Protein AF-A0A952SAT4-F1 (afdb_monomer_lite)

Structure (mmCIF, N/CA/C/O backbone):
data_AF-A0A952SAT4-F1
#
_entry.id   AF-A0A952SAT4-F1
#
loop_
_atom_site.group_PDB
_atom_site.id
_atom_site.type_symbol
_atom_site.label_atom_id
_atom_site.label_alt_id
_atom_site.label_comp_id
_atom_site.label_asym_id
_atom_site.label_entity_id
_atom_site.label_seq_id
_atom_site.pdbx_PDB_ins_code
_atom_site.Cartn_x
_atom_site.Cartn_y
_atom_site.Cartn_z
_atom_site.occupancy
_atom_site.B_iso_or_equiv
_atom_site.auth_seq_id
_atom_site.auth_comp_id
_atom_site.auth_asym_id
_atom_site.auth_atom_id
_atom_site.pdbx_PDB_model_num
ATOM 1 N N . MET A 1 1 ? 4.173 7.872 -13.794 1.00 94.94 1 MET A N 1
ATOM 2 C CA . MET A 1 1 ? 4.349 9.110 -12.978 1.00 94.94 1 MET A CA 1
ATOM 3 C C . MET A 1 1 ? 5.652 8.969 -12.229 1.00 94.94 1 MET A C 1
ATOM 5 O O . MET A 1 1 ? 5.933 7.866 -11.780 1.00 94.94 1 MET A O 1
ATOM 9 N N . ARG A 1 2 ? 6.442 10.039 -12.102 1.00 96.25 2 ARG A N 1
ATOM 10 C CA . ARG A 1 2 ? 7.728 9.968 -11.396 1.00 96.25 2 ARG A CA 1
ATOM 11 C C . ARG A 1 2 ? 7.524 9.762 -9.891 1.00 96.25 2 ARG A C 1
ATOM 13 O O . ARG A 1 2 ? 6.537 10.237 -9.332 1.00 96.25 2 ARG A O 1
ATOM 20 N N . GLN A 1 3 ? 8.424 9.030 -9.244 1.00 95.00 3 GLN A N 1
ATOM 21 C CA . GLN A 1 3 ? 8.319 8.645 -7.836 1.00 95.00 3 GLN A CA 1
ATOM 22 C C . GLN A 1 3 ? 8.169 9.867 -6.920 1.00 95.00 3 GLN A C 1
ATOM 24 O O . GLN A 1 3 ? 7.275 9.891 -6.072 1.00 95.00 3 GLN A O 1
ATOM 29 N N . GLY A 1 4 ? 8.967 10.915 -7.133 1.00 94.56 4 GLY A N 1
ATOM 30 C CA . GLY A 1 4 ? 8.848 12.164 -6.383 1.00 94.56 4 GLY A CA 1
ATOM 31 C C . GLY A 1 4 ? 7.493 12.853 -6.576 1.00 94.56 4 GLY A C 1
ATOM 32 O O . GLY A 1 4 ? 6.886 13.302 -5.606 1.00 94.56 4 GLY A O 1
ATOM 33 N N . GLU A 1 5 ? 6.968 12.878 -7.806 1.00 95.94 5 GLU A N 1
ATOM 34 C CA . GLU A 1 5 ? 5.637 13.437 -8.101 1.00 95.94 5 GLU A CA 1
ATOM 35 C C . GLU A 1 5 ? 4.527 12.651 -7.391 1.00 95.94 5 GLU A C 1
ATOM 37 O O . GLU A 1 5 ? 3.584 13.237 -6.858 1.00 95.94 5 GLU A O 1
ATOM 42 N N . PHE A 1 6 ? 4.654 11.323 -7.350 1.00 95.50 6 PHE A N 1
ATOM 43 C CA . PHE A 1 6 ? 3.706 10.457 -6.662 1.00 95.50 6 PHE A CA 1
ATOM 44 C C . PHE A 1 6 ? 3.677 10.715 -5.158 1.00 95.50 6 PHE A C 1
ATOM 46 O O . PHE A 1 6 ? 2.596 10.855 -4.585 1.00 95.50 6 PHE A O 1
ATOM 53 N N . TYR A 1 7 ? 4.840 10.794 -4.512 1.00 94.25 7 TYR A N 1
ATOM 54 C CA . TYR A 1 7 ? 4.893 11.022 -3.070 1.00 94.25 7 TYR A CA 1
ATOM 55 C C . TYR A 1 7 ? 4.413 12.421 -2.678 1.00 94.25 7 TYR A C 1
ATOM 57 O O . TYR A 1 7 ? 3.736 12.557 -1.657 1.00 94.25 7 TYR A O 1
ATOM 65 N N . GLU A 1 8 ? 4.658 13.440 -3.506 1.00 94.81 8 GLU A N 1
ATOM 66 C CA . GLU A 1 8 ? 4.051 14.761 -3.310 1.00 94.81 8 GLU A CA 1
ATOM 67 C C . GLU A 1 8 ? 2.522 14.710 -3.429 1.00 94.81 8 GLU A C 1
ATOM 69 O O . GLU A 1 8 ? 1.822 15.239 -2.563 1.00 94.81 8 GLU A O 1
ATOM 74 N N . LEU A 1 9 ? 1.984 14.002 -4.430 1.00 93.19 9 LEU A N 1
ATOM 75 C CA . LEU A 1 9 ? 0.541 13.785 -4.546 1.00 93.19 9 LEU A CA 1
ATOM 76 C C . LEU A 1 9 ? -0.023 13.085 -3.301 1.00 93.19 9 LEU A C 1
ATOM 78 O O . LEU A 1 9 ? -1.030 13.528 -2.752 1.00 93.19 9 LEU A O 1
ATOM 82 N N . VAL A 1 10 ? 0.612 12.007 -2.833 1.00 92.19 10 VAL A N 1
ATOM 83 C CA . VAL A 1 10 ? 0.174 11.284 -1.628 1.00 92.19 10 VAL A CA 1
ATOM 84 C C . VAL A 1 10 ? 0.183 12.202 -0.407 1.00 92.19 10 VAL A C 1
ATOM 86 O O . VAL A 1 10 ? -0.810 12.228 0.321 1.00 92.19 10 VAL A O 1
ATOM 89 N N . ARG A 1 11 ? 1.240 13.004 -0.220 1.00 91.25 11 ARG A N 1
ATOM 90 C CA . ARG A 1 11 ? 1.327 13.997 0.860 1.00 91.25 11 ARG A CA 1
ATOM 91 C C . ARG A 1 11 ? 0.156 14.977 0.808 1.00 91.25 11 ARG A C 1
ATOM 93 O O . ARG A 1 11 ? -0.497 15.200 1.825 1.00 91.25 11 ARG A O 1
ATOM 100 N N . GLU A 1 12 ? -0.161 15.521 -0.365 1.00 90.88 12 GLU A N 1
ATOM 101 C CA . GLU A 1 12 ? -1.304 16.425 -0.527 1.00 90.88 12 GLU A CA 1
ATOM 102 C C . GLU A 1 12 ? -2.652 15.749 -0.237 1.00 90.88 12 GLU A C 1
ATOM 104 O O . GLU A 1 12 ? -3.545 16.366 0.351 1.00 90.88 12 GLU A O 1
ATOM 109 N N . LEU A 1 13 ? -2.832 14.495 -0.665 1.00 89.50 13 LEU A N 1
ATOM 110 C CA . LEU A 1 13 ? -4.042 13.720 -0.381 1.00 89.50 13 LEU A CA 1
ATOM 111 C C . LEU A 1 13 ? -4.186 13.448 1.122 1.00 89.50 13 LEU A C 1
ATOM 113 O O . LEU A 1 13 ? -5.292 13.546 1.660 1.00 89.50 13 LEU A O 1
ATOM 117 N N . ASP A 1 14 ? -3.084 13.138 1.804 1.00 86.19 14 ASP A N 1
ATOM 118 C CA . ASP A 1 14 ? -3.061 12.925 3.248 1.00 86.19 14 ASP A CA 1
ATOM 119 C C . ASP A 1 14 ? -3.291 14.229 4.030 1.00 86.19 14 ASP A C 1
ATOM 121 O O . ASP A 1 14 ? -4.069 14.225 4.981 1.00 86.19 14 ASP A O 1
ATOM 125 N N . GLU A 1 15 ? -2.751 15.375 3.611 1.00 84.06 15 GLU A N 1
ATOM 126 C CA . GLU A 1 15 ? -3.019 16.678 4.252 1.00 84.06 15 GLU A CA 1
ATOM 127 C C . GLU A 1 15 ? -4.504 17.074 4.191 1.00 84.06 15 GLU A C 1
ATOM 129 O O . GLU A 1 15 ? -5.108 17.482 5.194 1.00 84.06 15 GLU A O 1
ATOM 134 N N . ARG A 1 16 ? -5.143 16.899 3.026 1.00 79.12 16 ARG A N 1
ATOM 135 C CA . ARG A 1 16 ? -6.591 17.144 2.861 1.00 79.12 16 ARG A CA 1
ATOM 136 C C . ARG A 1 16 ? -7.420 16.243 3.768 1.00 79.12 16 ARG A C 1
ATOM 138 O O . ARG A 1 16 ? -8.461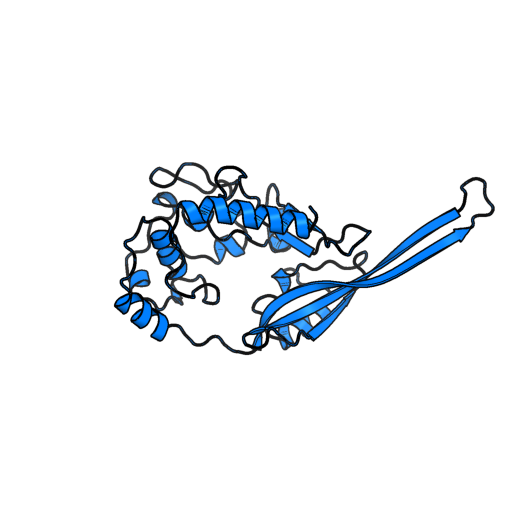 16.644 4.283 1.00 79.12 16 ARG A O 1
ATOM 145 N N . LYS A 1 17 ? -6.936 15.028 3.980 1.00 74.56 17 LYS A N 1
ATOM 146 C CA . LYS A 1 17 ? -7.578 14.000 4.778 1.00 74.56 17 LYS A CA 1
ATOM 147 C C . LYS A 1 17 ? -7.407 14.250 6.278 1.00 74.56 17 LYS A C 1
ATOM 149 O O . LYS A 1 17 ? -8.407 14.351 6.980 1.00 74.56 17 LYS A O 1
ATOM 154 N N . PHE A 1 18 ? -6.189 14.429 6.781 1.00 67.06 18 PHE A N 1
ATOM 155 C CA . PHE A 1 18 ? -5.932 14.630 8.214 1.00 67.06 18 PHE A CA 1
ATOM 156 C C . PHE A 1 18 ? -6.538 15.923 8.778 1.00 67.06 18 PHE A C 1
ATOM 158 O O . PHE A 1 18 ? -6.806 15.991 9.972 1.00 67.06 18 PHE A O 1
ATOM 165 N N . SER A 1 19 ? -6.866 16.915 7.944 1.00 66.00 19 SER A N 1
ATOM 166 C CA . SER A 1 19 ? -7.673 18.062 8.399 1.00 66.00 19 SER A CA 1
ATO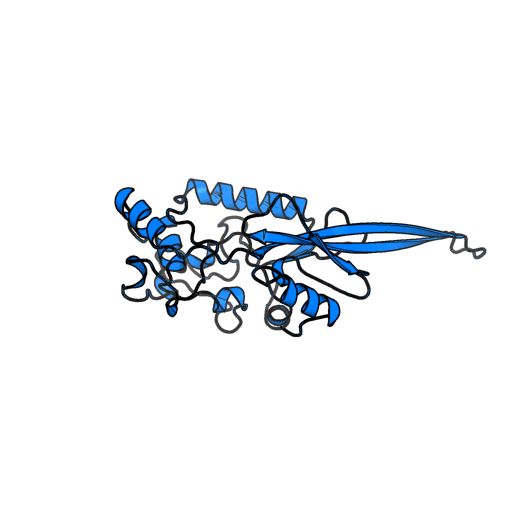M 167 C C . SER A 1 19 ? -9.121 17.702 8.786 1.00 66.00 19 SER A C 1
ATOM 169 O O . SER A 1 19 ? -9.766 18.472 9.496 1.00 66.00 19 SER A O 1
ATOM 171 N N . HIS A 1 20 ? -9.624 16.534 8.369 1.00 70.19 20 HIS A N 1
ATOM 172 C CA . HIS A 1 20 ? -11.001 16.077 8.591 1.00 70.19 20 HIS A CA 1
ATOM 173 C C . HIS A 1 20 ? -11.112 14.792 9.429 1.00 70.19 20 HIS A C 1
ATOM 175 O O . HIS A 1 20 ? -12.219 14.441 9.842 1.00 70.19 20 HIS A O 1
ATOM 181 N N . PHE A 1 21 ? -10.004 14.092 9.692 1.00 78.06 21 PHE A N 1
ATOM 182 C CA . PHE A 1 21 ? -10.000 12.791 10.371 1.00 78.06 21 PHE A CA 1
ATOM 183 C C . PHE A 1 21 ? -9.043 12.768 11.550 1.00 78.06 21 PHE A C 1
ATOM 185 O O . PHE A 1 21 ? -8.085 13.533 11.611 1.00 78.06 21 PHE A O 1
ATOM 192 N N . SER A 1 22 ? -9.294 11.863 12.494 1.00 82.81 22 SER A N 1
ATOM 193 C CA . SER A 1 22 ? -8.348 11.653 13.581 1.00 82.81 22 SER A CA 1
ATOM 194 C C . SER A 1 22 ? -7.201 10.743 13.178 1.00 82.81 22 SER A C 1
ATOM 196 O O . SER A 1 22 ? -7.366 9.850 12.348 1.00 82.81 22 SER A O 1
ATOM 198 N N . GLU A 1 23 ? -6.057 10.952 13.819 1.00 84.62 23 GLU A N 1
ATOM 199 C CA . GLU A 1 23 ? -4.915 10.047 13.743 1.00 84.62 23 GLU A CA 1
ATOM 200 C C . GLU A 1 23 ? -5.280 8.634 14.231 1.00 84.62 23 GLU A C 1
ATOM 202 O O . GLU A 1 23 ? -6.214 8.489 15.036 1.00 84.62 23 GLU A O 1
ATOM 207 N N . PRO A 1 24 ? -4.558 7.601 13.757 1.00 88.69 24 PRO A N 1
ATOM 208 C CA . PRO A 1 24 ? -4.709 6.251 14.274 1.00 88.69 24 PRO A CA 1
ATOM 209 C C . PRO A 1 24 ? -4.423 6.196 15.779 1.00 88.69 24 PRO A C 1
ATOM 211 O O . PRO A 1 24 ? -3.426 6.739 16.250 1.00 88.69 24 PRO A O 1
ATOM 214 N N . GLN A 1 25 ? -5.278 5.513 16.535 1.00 91.88 25 GLN A N 1
ATOM 215 C CA . GLN A 1 25 ? -5.136 5.324 17.980 1.00 91.88 25 GLN A CA 1
ATOM 216 C C . GLN A 1 25 ? -4.305 4.087 18.335 1.00 91.88 25 GLN A C 1
ATOM 218 O O . GLN A 1 25 ? -3.790 3.999 19.448 1.00 91.88 25 GLN A O 1
ATOM 223 N N . LEU A 1 26 ? -4.183 3.131 17.408 1.00 91.25 26 LEU A N 1
ATOM 224 C CA . LEU A 1 26 ? -3.446 1.882 17.590 1.00 91.25 26 LEU A CA 1
ATOM 225 C C . LEU A 1 26 ? -2.460 1.644 16.429 1.00 91.25 26 LEU A C 1
ATOM 227 O O . LEU A 1 26 ? -2.815 1.880 15.269 1.00 91.25 26 LEU A O 1
ATOM 231 N N . PRO A 1 27 ? -1.249 1.120 16.699 1.00 88.25 27 PRO A N 1
ATOM 232 C CA . PRO A 1 27 ? -0.250 0.804 15.674 1.00 88.25 27 PRO A CA 1
ATOM 233 C C . PRO A 1 27 ? -0.574 -0.532 14.982 1.00 88.25 27 PRO A C 1
ATOM 235 O O . PRO A 1 27 ? 0.035 -1.569 15.243 1.00 88.25 27 PRO A O 1
ATOM 238 N N . LEU A 1 28 ? -1.611 -0.528 14.139 1.00 87.19 28 LEU A N 1
ATOM 239 C CA . LEU A 1 28 ? -2.135 -1.728 13.467 1.00 87.19 28 LEU A CA 1
ATOM 240 C C . LEU A 1 28 ? -1.590 -1.926 12.045 1.00 87.19 28 LEU A C 1
ATOM 242 O O . LEU A 1 28 ? -1.921 -2.913 11.386 1.00 87.19 28 LEU A O 1
ATOM 246 N N . ASP A 1 29 ? 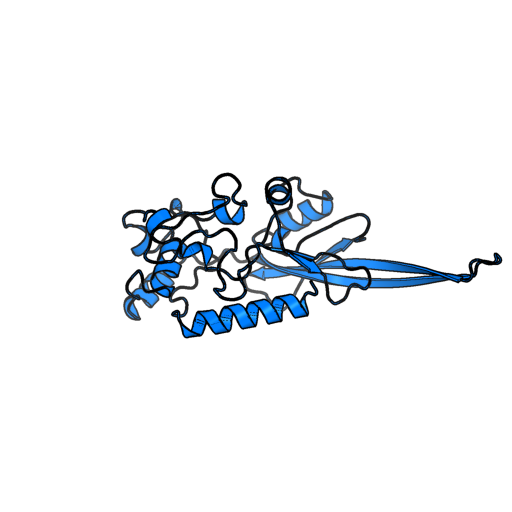-0.788 -0.988 11.547 1.00 78.56 29 ASP A N 1
ATOM 247 C CA . ASP A 1 29 ? -0.211 -0.939 10.197 1.00 78.56 29 ASP A CA 1
ATOM 248 C C . ASP A 1 29 ? 0.606 -2.183 9.831 1.00 78.56 29 ASP A C 1
ATOM 250 O O . ASP A 1 29 ? 0.693 -2.523 8.648 1.00 78.56 29 ASP A O 1
ATOM 254 N N . ARG A 1 30 ? 1.094 -2.914 10.836 1.00 73.75 30 ARG A N 1
ATOM 255 C CA . ARG A 1 30 ? 1.898 -4.137 10.683 1.00 73.75 30 ARG A CA 1
ATOM 256 C C . ARG A 1 30 ? 1.189 -5.410 11.154 1.00 73.75 30 ARG A C 1
ATOM 258 O O . ARG A 1 30 ? 1.745 -6.498 11.066 1.00 73.75 30 ARG A O 1
ATOM 265 N N . LEU A 1 31 ? -0.054 -5.294 11.624 1.00 80.25 31 LEU A N 1
ATOM 266 C CA . LEU A 1 31 ? -0.870 -6.448 12.004 1.00 80.25 31 LEU A CA 1
ATOM 267 C C . LEU A 1 31 ? -1.676 -6.980 10.821 1.00 80.25 31 LEU A C 1
ATOM 269 O O . LEU A 1 31 ? -2.027 -6.201 9.924 1.00 80.25 31 LEU A O 1
ATOM 273 N N . PRO A 1 32 ? -2.016 -8.280 10.814 1.00 82.31 32 PRO A N 1
ATOM 274 C CA . PRO A 1 32 ? -2.854 -8.837 9.769 1.00 82.31 32 PRO A CA 1
ATOM 275 C C . PRO A 1 32 ? -4.191 -8.104 9.643 1.00 82.31 32 PRO A C 1
ATOM 277 O O . PRO A 1 32 ? -4.762 -7.611 10.616 1.00 82.31 32 PRO A O 1
ATOM 280 N N . LYS A 1 33 ? -4.716 -8.053 8.420 1.00 89.31 33 LYS A N 1
ATOM 281 C CA . LYS A 1 33 ? -5.961 -7.343 8.088 1.00 89.31 33 LYS A CA 1
ATOM 282 C C . LYS A 1 33 ? -7.194 -8.247 8.207 1.00 89.31 33 LYS A C 1
ATOM 284 O O . LYS A 1 33 ? -8.257 -7.922 7.679 1.00 89.31 33 LYS A O 1
ATOM 289 N N . LYS A 1 34 ? -7.040 -9.386 8.889 1.00 91.88 34 LYS A N 1
ATOM 290 C CA . LYS A 1 34 ? -8.031 -10.457 8.996 1.00 91.88 34 LYS A CA 1
ATOM 291 C C . LYS A 1 34 ? -8.760 -10.433 10.324 1.00 91.88 34 LYS A C 1
ATOM 293 O O . LYS A 1 34 ? -8.156 -10.279 11.386 1.00 91.88 34 LYS A O 1
ATOM 298 N N . LEU A 1 35 ? -10.066 -10.674 10.263 1.00 91.94 35 LEU A N 1
ATOM 299 C CA . LEU A 1 35 ? -10.916 -10.717 11.450 1.00 91.94 35 LEU A CA 1
ATOM 300 C C . LEU A 1 35 ? -10.488 -11.852 12.388 1.00 91.94 35 LEU A C 1
ATOM 302 O O . LEU A 1 35 ? -10.372 -11.657 13.590 1.00 91.94 35 LEU A O 1
ATOM 306 N N . ALA A 1 36 ? -10.162 -13.022 11.834 1.00 91.44 36 ALA A N 1
ATOM 307 C CA . ALA A 1 36 ? -9.751 -14.191 12.615 1.00 91.44 36 ALA A CA 1
ATOM 308 C C . ALA A 1 36 ? -8.437 -14.002 13.403 1.00 91.44 36 ALA A C 1
ATOM 310 O O . ALA A 1 36 ? -8.146 -14.789 14.299 1.00 91.44 36 ALA A O 1
ATOM 311 N N . GLN A 1 37 ? -7.639 -12.991 13.051 1.00 89.94 37 GLN A N 1
ATOM 312 C CA . GLN A 1 37 ? -6.348 -12.669 13.672 1.00 89.94 37 GLN A CA 1
ATOM 313 C C . GLN A 1 37 ? -6.410 -11.376 14.493 1.00 89.94 37 GLN A C 1
ATOM 315 O O . GLN A 1 37 ? -5.392 -10.935 15.021 1.00 89.94 37 GLN A O 1
ATOM 320 N N . SER A 1 38 ? -7.591 -10.764 14.575 1.00 90.94 38 SER A N 1
ATOM 321 C CA . SER A 1 38 ? -7.811 -9.539 15.327 1.00 90.94 38 SER A CA 1
ATOM 322 C C . SER A 1 38 ? -7.771 -9.819 16.832 1.00 90.94 38 SER A C 1
ATOM 324 O O . SER A 1 38 ? -8.214 -10.871 17.299 1.00 90.94 38 SER A O 1
ATOM 326 N N . VAL A 1 39 ? -7.192 -8.891 17.588 1.00 88.19 39 VAL A N 1
ATOM 327 C CA . VAL A 1 39 ? -6.878 -9.057 19.014 1.00 88.19 39 VAL A CA 1
ATOM 328 C C . VAL A 1 39 ? -7.536 -8.010 19.907 1.00 88.19 39 VAL A C 1
ATOM 330 O O . VAL A 1 39 ? -7.553 -8.202 21.126 1.00 88.19 39 VAL A O 1
ATOM 333 N N . THR A 1 40 ? -8.082 -6.932 19.333 1.00 88.62 40 THR A N 1
ATOM 334 C CA . THR A 1 40 ? -8.719 -5.869 20.122 1.00 88.62 40 THR A CA 1
ATOM 335 C C . THR A 1 40 ? -10.109 -6.265 20.619 1.00 88.62 40 THR A C 1
ATOM 337 O O . THR A 1 40 ? -10.740 -7.181 20.091 1.00 88.62 40 THR A O 1
ATOM 340 N N . GLU A 1 41 ? -10.633 -5.589 21.643 1.00 85.31 41 GLU A N 1
ATOM 341 C CA . GLU A 1 41 ? -12.017 -5.811 22.081 1.00 85.31 41 GLU A CA 1
ATOM 342 C C . GLU A 1 41 ? -13.028 -5.362 21.014 1.00 85.31 41 GLU A C 1
ATOM 344 O O . GLU A 1 41 ? -14.069 -5.994 20.843 1.00 85.31 41 GLU A O 1
ATOM 349 N N . ALA A 1 42 ? -12.704 -4.313 20.251 1.00 81.62 42 ALA A N 1
ATOM 350 C CA . ALA A 1 42 ? -13.584 -3.765 19.220 1.00 81.62 42 ALA A CA 1
ATOM 351 C C . ALA A 1 42 ? -13.967 -4.808 18.154 1.00 81.62 42 ALA A C 1
ATOM 353 O O . ALA A 1 42 ? -15.130 -4.883 17.759 1.00 81.62 42 ALA A O 1
ATOM 354 N N . SER A 1 43 ? -13.024 -5.664 17.753 1.00 86.56 43 SER A N 1
ATOM 355 C CA . SER A 1 43 ? -13.246 -6.711 16.746 1.00 86.56 43 SER A CA 1
ATOM 356 C C . SER A 1 43 ? -14.026 -7.929 17.256 1.00 86.56 43 SER A C 1
ATOM 358 O O . SER A 1 43 ? -14.412 -8.788 16.464 1.00 86.56 43 SER A O 1
ATOM 360 N N . LYS A 1 44 ? -14.328 -8.007 18.561 1.00 86.25 44 LYS A N 1
ATOM 361 C CA . LYS A 1 44 ? -15.217 -9.041 19.131 1.00 86.25 44 LYS A CA 1
ATOM 362 C C . LYS A 1 44 ? -16.703 -8.723 18.945 1.00 86.25 44 LYS A C 1
ATOM 364 O O . LYS A 1 44 ? -17.551 -9.554 19.276 1.00 86.25 44 LYS A O 1
ATOM 369 N N . GLY A 1 45 ? -17.024 -7.521 18.465 1.00 83.75 45 GLY A N 1
ATOM 370 C CA . GLY A 1 45 ? -18.383 -7.096 18.151 1.00 83.75 45 GLY A CA 1
ATOM 371 C C . GLY A 1 45 ? -18.967 -7.771 16.905 1.00 83.75 45 GLY A C 1
ATOM 372 O O . GLY A 1 45 ? -18.402 -8.693 16.321 1.00 83.75 45 GLY A O 1
ATOM 373 N N . SER A 1 46 ? -20.141 -7.305 16.479 1.00 85.88 46 SER A N 1
ATOM 374 C CA . SER A 1 46 ? -20.729 -7.730 15.207 1.00 85.88 46 SER A CA 1
ATOM 375 C C . SER A 1 46 ? -19.957 -7.141 14.028 1.00 85.88 46 SER A C 1
ATOM 377 O O . SER A 1 46 ? -19.676 -5.941 14.015 1.00 85.88 46 SER A O 1
ATOM 379 N N . VAL A 1 47 ? -19.708 -7.959 13.006 1.00 89.25 47 VAL A N 1
ATOM 380 C CA . VAL A 1 47 ? -19.091 -7.512 11.752 1.00 89.25 47 VAL A CA 1
ATOM 381 C C . VAL A 1 47 ? -19.994 -6.470 11.075 1.00 89.25 47 VAL A C 1
ATOM 383 O O . VAL A 1 47 ? -21.166 -6.764 10.837 1.00 89.25 47 VAL A O 1
ATOM 386 N N . PRO A 1 48 ? -19.490 -5.259 10.774 1.00 84.56 48 PRO A N 1
ATOM 387 C CA . PRO A 1 48 ? -20.277 -4.227 10.114 1.00 84.56 48 PRO A CA 1
ATOM 388 C C . PRO A 1 48 ? -20.522 -4.564 8.641 1.00 84.56 48 PRO A C 1
ATOM 390 O O . PRO A 1 48 ? -19.651 -5.109 7.959 1.00 84.56 48 PRO A O 1
ATOM 393 N N . GLU A 1 49 ? -21.670 -4.139 8.118 1.00 84.38 49 GLU A N 1
ATOM 394 C CA . GLU A 1 49 ? -21.968 -4.231 6.691 1.00 84.38 49 GLU A CA 1
ATOM 395 C C . GLU A 1 49 ? -21.088 -3.245 5.910 1.00 84.38 49 GLU A C 1
ATOM 397 O O . GLU A 1 49 ? -21.197 -2.018 6.024 1.00 84.38 49 GLU A O 1
ATOM 402 N N . CYS A 1 50 ? -20.174 -3.768 5.090 1.00 76.81 50 CYS A N 1
ATOM 403 C CA . CYS A 1 50 ? -19.240 -2.927 4.339 1.00 76.81 50 CYS A CA 1
ATOM 404 C C . CYS A 1 50 ? -19.930 -1.952 3.383 1.00 76.81 50 CYS A C 1
ATOM 406 O O . CYS A 1 50 ? -19.352 -0.906 3.107 1.00 76.81 50 CYS A O 1
ATOM 408 N N . VAL A 1 51 ? -21.134 -2.282 2.903 1.00 78.19 51 VAL A N 1
ATOM 409 C CA . VAL A 1 51 ? -21.953 -1.452 1.999 1.00 78.19 51 VAL A CA 1
ATOM 410 C C . VAL A 1 51 ? -22.719 -0.329 2.714 1.00 78.19 51 VAL A C 1
ATOM 412 O O . VAL A 1 51 ? -23.440 0.430 2.070 1.00 78.19 51 VAL A O 1
ATOM 415 N N . GLU A 1 52 ? -22.548 -0.193 4.031 1.00 82.12 52 GLU A N 1
ATOM 416 C CA . GLU A 1 52 ? -23.118 0.909 4.816 1.00 82.12 52 GLU A CA 1
ATOM 417 C C . GLU A 1 52 ? -22.086 1.996 5.164 1.00 82.12 52 GLU A C 1
ATOM 419 O O . GLU A 1 52 ? -22.456 3.155 5.330 1.00 82.12 52 GLU A O 1
ATOM 424 N N . CYS A 1 53 ? -20.789 1.662 5.282 1.00 85.44 53 CYS A N 1
ATOM 425 C CA . CYS A 1 53 ? -19.755 2.625 5.708 1.00 85.44 53 CYS A CA 1
ATOM 426 C C . CYS A 1 53 ? -18.612 2.876 4.711 1.00 85.44 53 CYS A C 1
ATOM 428 O O . CYS A 1 53 ? -18.272 4.032 4.480 1.00 85.44 53 CYS A O 1
ATOM 430 N N . GLY A 1 54 ? -18.000 1.831 4.129 1.00 84.62 54 GLY A N 1
ATOM 431 C CA . GLY A 1 54 ? -17.024 1.917 3.019 1.00 84.62 54 GLY A CA 1
ATOM 432 C C . GLY A 1 54 ? -15.751 2.678 3.311 1.00 84.62 54 GLY A C 1
ATOM 433 O O . GLY A 1 54 ? -14.989 2.970 2.395 1.00 84.62 54 GLY A O 1
ATOM 434 N N . VAL A 1 55 ? -15.504 2.985 4.577 1.00 87.44 55 VAL A N 1
ATOM 435 C CA . VAL A 1 55 ? -14.362 3.778 5.027 1.00 87.44 55 VAL A CA 1
ATOM 436 C C . VAL A 1 55 ? -13.013 3.186 4.630 1.00 87.44 55 VAL A C 1
ATOM 438 O O . VAL A 1 55 ? -12.049 3.925 4.450 1.00 87.44 55 VAL A O 1
ATOM 441 N N . CYS A 1 56 ? -12.940 1.870 4.412 1.00 85.81 56 CYS A N 1
ATOM 442 C CA . CYS A 1 56 ? -11.745 1.216 3.883 1.00 85.81 56 CYS A CA 1
ATOM 443 C C . CYS A 1 56 ? -11.377 1.695 2.468 1.00 85.81 56 CYS A C 1
ATOM 445 O O . CYS A 1 56 ? -10.214 1.658 2.102 1.00 85.81 56 CYS A O 1
ATOM 447 N N . CYS A 1 57 ? -12.312 2.228 1.677 1.00 88.81 57 CYS A N 1
ATOM 448 C CA . CYS A 1 57 ? -11.988 2.841 0.387 1.00 88.81 57 CYS A CA 1
ATOM 449 C C . CYS A 1 57 ? -11.349 4.235 0.517 1.00 88.81 57 CYS A C 1
ATOM 451 O O . CYS A 1 57 ? -10.936 4.802 -0.492 1.00 88.81 57 CYS A O 1
ATOM 453 N N . GLY A 1 58 ? -11.262 4.802 1.723 1.00 86.94 58 GLY A N 1
ATOM 454 C CA . GLY A 1 58 ? -10.518 6.033 1.996 1.00 86.94 58 GLY A CA 1
ATOM 455 C C . GLY A 1 58 ? -9.106 5.815 2.561 1.00 86.94 58 GLY A C 1
ATOM 456 O O . GLY A 1 58 ? -8.362 6.783 2.733 1.00 86.94 58 GLY A O 1
ATOM 457 N N . PHE A 1 59 ? -8.711 4.574 2.876 1.00 82.62 59 PHE A N 1
ATOM 458 C CA . PHE A 1 59 ? -7.447 4.261 3.559 1.00 82.62 59 PHE A CA 1
ATOM 459 C C . PHE A 1 59 ? -6.854 2.912 3.129 1.00 82.62 59 PHE A C 1
ATOM 461 O O . PHE A 1 59 ? -7.604 1.955 2.965 1.00 82.62 59 PHE A O 1
ATOM 468 N N . PRO A 1 60 ? -5.516 2.775 3.068 1.00 83.62 60 PRO A N 1
ATOM 469 C CA . PRO A 1 60 ? -4.470 3.818 3.064 1.00 83.62 60 PRO A CA 1
ATOM 470 C C . PRO A 1 60 ? -4.300 4.483 1.681 1.00 83.62 60 PRO A C 1
ATOM 472 O O . PRO A 1 60 ? -4.635 3.837 0.696 1.00 83.62 60 PRO A O 1
ATOM 475 N N . GLN A 1 61 ? -3.771 5.723 1.614 1.00 88.06 61 GLN A N 1
ATOM 476 C CA . GLN A 1 61 ? -2.986 6.298 0.484 1.00 88.06 61 GLN A CA 1
ATOM 477 C C . GLN A 1 61 ? -2.669 5.354 -0.669 1.00 88.06 61 GLN A C 1
ATOM 479 O O . GLN A 1 61 ? -3.241 5.365 -1.762 1.00 88.06 61 GLN A O 1
ATOM 484 N N . ILE A 1 62 ? -1.711 4.514 -0.333 1.00 91.31 62 ILE A N 1
ATOM 485 C CA . ILE A 1 62 ? -0.975 3.665 -1.233 1.00 91.31 62 ILE A CA 1
ATOM 486 C C . ILE A 1 62 ? -1.565 2.271 -1.066 1.00 91.31 62 ILE A C 1
ATOM 488 O O . ILE A 1 62 ? -1.406 1.633 -0.026 1.00 91.31 62 ILE A O 1
ATOM 492 N N . VAL A 1 63 ? -2.326 1.831 -2.064 1.00 92.44 63 VAL A N 1
ATOM 493 C CA . VAL A 1 63 ? -2.828 0.456 -2.147 1.00 92.44 63 VAL A CA 1
ATOM 494 C C . VAL A 1 63 ? -2.084 -0.191 -3.309 1.00 92.44 63 VAL A C 1
ATOM 496 O O . VAL A 1 63 ? -2.467 0.071 -4.452 1.00 92.44 63 VAL A O 1
ATOM 499 N N . PRO A 1 64 ? -1.007 -0.947 -3.032 1.00 92.62 64 PRO A N 1
ATOM 500 C CA . PRO A 1 64 ? -0.210 -1.569 -4.076 1.00 92.62 64 PRO A CA 1
ATOM 501 C C . PRO A 1 64 ? -0.986 -2.691 -4.762 1.00 92.62 64 PRO A C 1
ATOM 503 O O . PRO A 1 64 ? -1.925 -3.263 -4.195 1.00 92.62 64 PRO A O 1
ATOM 506 N N . LEU A 1 65 ? -0.600 -2.976 -5.998 1.00 92.38 65 LEU A N 1
ATOM 507 C CA . LEU A 1 65 ? -1.226 -3.955 -6.870 1.00 92.38 65 LEU A CA 1
ATOM 508 C C . LEU A 1 65 ? -0.215 -5.014 -7.268 1.00 92.38 65 LEU A C 1
ATOM 510 O O . LEU A 1 65 ? 0.831 -4.706 -7.832 1.00 92.38 65 LEU A O 1
ATOM 514 N N . MET A 1 66 ? -0.579 -6.268 -7.026 1.00 86.94 66 MET A N 1
ATOM 515 C CA . MET A 1 66 ? 0.215 -7.406 -7.468 1.00 86.94 66 MET A CA 1
ATOM 516 C C . MET A 1 66 ? 0.051 -7.598 -8.976 1.00 86.94 66 MET A C 1
ATOM 518 O O . MET A 1 66 ? -0.996 -7.273 -9.548 1.00 86.94 66 MET A O 1
ATOM 522 N N . ASN A 1 67 ? 1.058 -8.179 -9.629 1.00 84.31 67 ASN A N 1
ATOM 523 C CA . ASN A 1 67 ? 1.001 -8.441 -11.069 1.00 84.31 67 ASN A CA 1
ATOM 524 C C . ASN A 1 67 ? -0.193 -9.336 -11.450 1.00 84.31 67 ASN A C 1
ATOM 526 O O . ASN A 1 67 ? -0.815 -9.098 -12.487 1.00 84.31 67 ASN A O 1
ATOM 530 N N . ALA A 1 68 ? -0.575 -10.297 -10.601 1.00 85.31 68 ALA A N 1
ATOM 531 C CA . ALA A 1 68 ? -1.759 -11.128 -10.825 1.00 85.31 68 ALA A CA 1
ATOM 532 C C . ALA A 1 68 ? -3.096 -10.369 -10.771 1.00 85.31 68 ALA A C 1
ATOM 534 O O . ALA A 1 68 ? -4.092 -10.856 -11.310 1.00 85.31 68 ALA A O 1
ATOM 535 N N . ASP A 1 69 ? -3.146 -9.182 -10.159 1.00 90.00 69 ASP A N 1
ATOM 536 C CA . ASP A 1 69 ? -4.363 -8.368 -10.125 1.00 90.00 69 ASP A CA 1
ATOM 537 C C . ASP A 1 69 ? -4.544 -7.541 -11.413 1.00 90.00 69 ASP A C 1
ATOM 539 O O . ASP A 1 69 ? -5.672 -7.206 -11.775 1.00 90.00 69 ASP A O 1
ATOM 543 N N . LEU A 1 70 ? -3.468 -7.233 -12.147 1.00 89.81 70 LEU A N 1
ATOM 544 C CA . LEU A 1 70 ? -3.516 -6.322 -13.301 1.00 89.81 70 LEU A CA 1
ATOM 545 C C . LEU A 1 70 ? -4.451 -6.779 -14.436 1.00 89.81 70 LEU A C 1
ATOM 547 O O . LEU A 1 70 ? -5.185 -5.935 -14.950 1.00 89.81 70 LEU A O 1
ATOM 551 N N . PRO A 1 71 ? -4.507 -8.071 -14.832 1.00 90.94 71 PRO A N 1
ATOM 552 C CA . PRO A 1 71 ? -5.355 -8.504 -15.945 1.00 90.94 71 PRO A CA 1
ATOM 553 C C . PRO A 1 71 ? -6.861 -8.311 -15.720 1.00 90.94 71 PRO A C 1
ATOM 555 O O . PRO A 1 71 ? -7.629 -8.377 -16.680 1.00 90.94 71 PRO A O 1
ATOM 558 N N . VAL A 1 72 ? -7.299 -8.121 -14.469 1.00 86.50 72 VAL A N 1
ATOM 559 C CA . VAL A 1 72 ? -8.720 -7.990 -14.099 1.00 86.50 72 VAL A CA 1
ATOM 560 C C . VAL A 1 72 ? -9.114 -6.571 -13.676 1.00 86.50 72 VAL A C 1
ATOM 562 O O . VAL A 1 72 ? -10.280 -6.335 -13.340 1.00 86.50 72 VAL A O 1
ATOM 565 N N . LEU A 1 73 ? -8.171 -5.626 -13.695 1.00 88.81 73 LEU A N 1
ATOM 566 C CA . LEU A 1 73 ? -8.390 -4.231 -13.319 1.00 88.81 73 LEU A CA 1
ATOM 567 C C . LEU A 1 73 ? -8.488 -3.329 -14.551 1.00 88.81 73 LEU A C 1
ATOM 569 O O . LEU A 1 73 ? -7.707 -3.434 -15.488 1.00 88.81 73 LEU A O 1
ATOM 573 N N . ASP A 1 74 ? -9.426 -2.383 -14.510 1.00 83.62 74 ASP A N 1
ATOM 574 C CA . ASP A 1 74 ? -9.679 -1.412 -15.587 1.00 83.62 74 ASP A CA 1
ATOM 575 C C . ASP A 1 74 ? -8.876 -0.105 -15.398 1.00 83.62 74 ASP A C 1
ATOM 577 O O . ASP A 1 74 ? -9.350 0.994 -15.680 1.00 83.62 74 ASP A O 1
ATOM 581 N N . GLY A 1 75 ? -7.662 -0.214 -14.846 1.00 87.81 75 GLY A N 1
ATOM 582 C CA . GLY A 1 75 ? -6.740 0.909 -14.663 1.00 87.81 75 GLY A CA 1
ATOM 583 C C . GLY A 1 75 ? -5.995 0.919 -13.328 1.00 87.81 75 GLY A C 1
ATOM 584 O O . GLY A 1 75 ? -6.499 0.481 -12.295 1.00 87.81 75 GLY A O 1
ATOM 585 N N . TYR A 1 76 ? -4.779 1.459 -13.365 1.00 94.19 76 TYR A N 1
ATOM 586 C CA . TYR A 1 76 ? -3.890 1.653 -12.222 1.00 94.19 76 TYR A CA 1
ATOM 587 C C . TYR A 1 76 ? -2.887 2.774 -12.509 1.00 94.19 76 TYR A C 1
ATOM 589 O O . TYR A 1 76 ? -2.748 3.215 -13.652 1.00 94.19 76 TYR A O 1
ATOM 597 N N . TRP A 1 77 ? -2.205 3.265 -11.476 1.00 95.38 77 TRP A N 1
ATOM 598 C CA . TRP A 1 77 ? -1.075 4.177 -11.646 1.00 95.38 77 TRP A CA 1
ATOM 599 C C . TRP A 1 77 ? 0.232 3.399 -11.625 1.00 95.38 77 TRP A C 1
ATOM 601 O O . TRP A 1 77 ? 0.450 2.599 -10.721 1.00 95.38 77 TRP A O 1
ATOM 611 N N . GLU A 1 78 ? 1.098 3.666 -12.600 1.00 95.94 78 GLU A N 1
ATOM 612 C CA . GLU A 1 78 ? 2.484 3.201 -12.596 1.00 95.94 78 GLU A CA 1
ATOM 613 C C . GLU A 1 78 ? 3.395 4.298 -12.047 1.00 95.94 78 GLU A C 1
ATOM 615 O O . GLU A 1 78 ? 3.339 5.462 -12.479 1.00 95.94 78 GLU A O 1
ATOM 620 N N . ILE A 1 79 ? 4.212 3.912 -11.072 1.00 96.62 79 ILE A N 1
ATOM 621 C CA . ILE A 1 79 ? 5.201 4.770 -10.435 1.00 96.62 79 ILE A CA 1
ATOM 622 C C . ILE A 1 79 ? 6.560 4.396 -11.006 1.00 96.62 79 ILE A C 1
ATOM 624 O O . ILE A 1 79 ? 6.983 3.245 -10.919 1.00 96.62 79 ILE A O 1
ATOM 628 N N . GLU A 1 80 ? 7.224 5.364 -11.618 1.00 96.69 80 GLU A N 1
ATOM 629 C CA . GLU A 1 80 ? 8.524 5.203 -12.258 1.00 96.69 80 GLU A CA 1
ATOM 630 C C . GLU A 1 80 ? 9.622 5.736 -11.344 1.00 96.69 80 GLU A C 1
ATOM 632 O O . GLU A 1 80 ? 9.463 6.801 -10.744 1.00 96.69 80 GLU A O 1
ATOM 637 N N . SER A 1 81 ? 10.754 5.036 -11.287 1.00 95.31 81 SER A N 1
ATOM 638 C CA . SER A 1 81 ? 11.931 5.494 -10.547 1.00 95.31 81 SER A CA 1
ATOM 639 C C . SER A 1 81 ? 12.395 6.864 -11.047 1.00 95.31 81 SER A C 1
ATOM 641 O O . SER A 1 81 ? 12.528 7.089 -12.254 1.00 95.31 81 SER A O 1
ATOM 643 N N . ASP A 1 82 ? 12.704 7.773 -10.123 1.00 94.25 82 ASP A N 1
ATOM 644 C CA . ASP A 1 82 ? 13.303 9.074 -10.455 1.00 94.25 82 ASP A CA 1
ATOM 645 C C . ASP A 1 82 ? 14.734 8.931 -10.993 1.00 94.25 82 ASP A C 1
ATOM 647 O O . ASP A 1 82 ? 15.205 9.768 -11.763 1.00 94.25 82 ASP A O 1
ATOM 651 N N . GLU A 1 83 ? 15.422 7.854 -10.610 1.00 92.94 83 GLU A N 1
ATOM 652 C CA . GLU A 1 83 ? 16.816 7.599 -10.976 1.00 92.94 83 GLU A CA 1
ATOM 653 C C . GLU A 1 83 ? 16.960 6.970 -12.368 1.00 92.94 83 GLU A C 1
ATOM 655 O O . GLU A 1 83 ? 18.032 7.053 -12.972 1.00 92.94 83 GLU A O 1
ATOM 660 N N . SER A 1 84 ? 15.884 6.374 -12.892 1.00 91.50 84 SER A N 1
ATOM 661 C CA . SER A 1 84 ? 15.874 5.744 -14.210 1.00 91.50 84 SER A CA 1
ATOM 662 C C . SER A 1 84 ? 15.668 6.763 -15.334 1.00 91.50 84 SER A C 1
ATOM 664 O O . SER A 1 84 ? 14.687 7.514 -15.372 1.00 91.50 84 SER A O 1
ATOM 666 N N . ALA A 1 85 ? 16.557 6.737 -16.322 1.00 86.94 85 ALA A N 1
ATOM 667 C CA . ALA A 1 85 ? 16.393 7.462 -17.576 1.00 86.94 85 ALA A CA 1
ATOM 668 C C . ALA A 1 85 ? 15.382 6.781 -18.515 1.00 86.94 85 ALA A C 1
ATOM 670 O O . ALA A 1 85 ? 14.741 7.465 -19.314 1.00 86.94 85 ALA A O 1
ATOM 671 N N . THR A 1 86 ? 15.210 5.461 -18.399 1.00 87.69 86 THR A N 1
ATOM 672 C CA . THR A 1 86 ? 14.342 4.658 -19.278 1.00 87.69 86 THR A CA 1
ATOM 673 C C . THR A 1 86 ? 12.898 4.506 -18.788 1.00 87.69 86 THR A C 1
ATOM 675 O O . THR A 1 86 ? 12.070 3.976 -19.525 1.00 87.69 86 THR A O 1
ATOM 678 N N . GLY A 1 87 ? 12.568 5.020 -17.598 1.00 91.88 87 GLY A N 1
ATOM 679 C CA . GLY A 1 87 ? 11.207 4.981 -17.050 1.00 91.88 87 GLY A CA 1
ATOM 680 C C . GLY A 1 87 ? 10.860 3.638 -16.406 1.00 91.88 87 GLY A C 1
ATOM 681 O O . GLY A 1 87 ? 9.764 3.120 -16.602 1.00 91.88 87 GLY A O 1
ATOM 682 N N . VAL A 1 88 ? 11.798 3.044 -15.660 1.00 94.06 88 VAL A N 1
ATOM 683 C CA . VAL A 1 88 ? 11.558 1.783 -14.942 1.00 94.06 88 VAL A CA 1
ATOM 684 C C . VAL A 1 88 ? 10.422 1.944 -13.933 1.00 94.06 88 VAL A C 1
ATOM 686 O O . VAL A 1 88 ? 10.529 2.740 -13.000 1.00 94.06 88 VAL A O 1
ATOM 689 N N . VAL A 1 89 ? 9.364 1.146 -14.097 1.00 95.25 89 VAL A N 1
ATOM 690 C CA . VAL A 1 89 ? 8.240 1.055 -13.155 1.00 95.25 89 VAL A CA 1
ATOM 691 C C . VAL A 1 89 ? 8.674 0.279 -11.914 1.00 95.25 89 VAL A C 1
ATOM 693 O O . VAL A 1 89 ? 9.112 -0.863 -12.028 1.00 95.25 89 VAL A O 1
ATOM 696 N N . ILE A 1 90 ? 8.527 0.902 -10.746 1.00 95.12 90 ILE A N 1
ATOM 697 C CA . ILE A 1 90 ? 8.913 0.363 -9.432 1.00 95.12 90 ILE A CA 1
ATOM 698 C C . ILE A 1 90 ? 7.713 0.051 -8.536 1.00 95.12 90 ILE A C 1
ATOM 700 O O . ILE A 1 90 ? 7.862 -0.627 -7.527 1.00 95.12 90 ILE A O 1
ATOM 704 N N . GLU A 1 91 ? 6.522 0.542 -8.880 1.00 95.31 91 GLU A N 1
ATOM 705 C CA . GLU A 1 91 ? 5.303 0.249 -8.131 1.00 95.31 91 GLU A CA 1
ATOM 706 C C . GLU A 1 91 ? 4.059 0.459 -9.000 1.00 95.31 91 GLU A C 1
ATOM 708 O O . GLU A 1 91 ? 4.043 1.294 -9.914 1.00 95.31 91 GLU A O 1
ATOM 713 N N . ARG A 1 92 ? 2.994 -0.289 -8.697 1.00 95.38 92 ARG A N 1
ATOM 714 C CA . ARG A 1 92 ? 1.663 -0.109 -9.277 1.00 95.38 92 ARG A CA 1
ATOM 715 C C . ARG A 1 92 ? 0.646 0.058 -8.169 1.00 95.38 92 ARG A C 1
ATOM 717 O O . ARG A 1 92 ? 0.538 -0.781 -7.286 1.00 95.38 92 ARG A O 1
ATOM 724 N N . VAL A 1 93 ? -0.142 1.125 -8.227 1.00 95.56 93 VAL A N 1
ATOM 725 C CA . VAL A 1 93 ? -1.079 1.453 -7.144 1.00 95.56 93 VAL A CA 1
ATOM 726 C C . VAL A 1 93 ? -2.487 1.715 -7.650 1.00 95.56 93 VAL A C 1
ATOM 728 O O . VAL A 1 93 ? -2.699 2.192 -8.770 1.00 95.56 93 VAL A O 1
ATOM 731 N N . MET A 1 94 ? -3.467 1.447 -6.788 1.00 94.81 94 MET A N 1
ATOM 732 C CA . MET A 1 94 ? -4.851 1.829 -7.046 1.00 94.81 94 MET A CA 1
ATOM 733 C C . MET A 1 94 ? -5.001 3.357 -7.095 1.00 94.81 94 MET A C 1
ATOM 735 O O . MET A 1 94 ? -4.633 4.027 -6.123 1.00 94.81 94 MET A O 1
ATOM 739 N N . PRO A 1 95 ? -5.620 3.911 -8.156 1.00 93.62 95 PRO A N 1
ATOM 740 C CA . PRO A 1 95 ? -5.827 5.343 -8.287 1.00 93.62 95 PRO A CA 1
ATOM 741 C C . PRO A 1 95 ? -6.702 5.924 -7.177 1.00 93.62 95 PRO A C 1
ATOM 743 O O . PRO A 1 95 ? -7.630 5.277 -6.664 1.00 93.62 95 PRO A O 1
ATOM 746 N N . ARG A 1 96 ? -6.435 7.190 -6.853 1.00 93.56 96 ARG A N 1
ATOM 747 C CA . ARG A 1 96 ? -7.222 7.981 -5.905 1.00 93.56 96 ARG A CA 1
ATOM 748 C C . ARG A 1 96 ? -7.831 9.193 -6.573 1.00 93.56 96 ARG A C 1
ATOM 750 O O . ARG A 1 96 ? -7.216 9.833 -7.418 1.00 93.56 96 ARG A O 1
ATOM 757 N N . ASP A 1 97 ? -9.060 9.483 -6.182 1.00 91.75 97 ASP A N 1
ATOM 758 C CA . ASP A 1 97 ? -9.755 10.690 -6.581 1.00 91.75 97 ASP A CA 1
ATOM 759 C C . ASP A 1 97 ? -9.048 11.906 -5.969 1.00 91.75 97 ASP A C 1
ATOM 761 O O . ASP A 1 97 ? -8.822 11.959 -4.759 1.00 91.75 97 ASP A O 1
ATOM 765 N N . ALA A 1 98 ? -8.664 12.862 -6.815 1.00 87.38 98 ALA A N 1
ATOM 766 C CA . ALA A 1 98 ? -7.818 13.986 -6.419 1.00 87.38 98 ALA A CA 1
ATOM 767 C C . ALA A 1 98 ? -8.520 14.969 -5.465 1.00 87.38 98 ALA A C 1
ATOM 769 O O . ALA A 1 98 ? -7.856 15.682 -4.713 1.00 87.38 98 ALA A O 1
ATOM 770 N N . GLU A 1 99 ? -9.855 15.018 -5.485 1.00 86.00 99 GLU A N 1
ATOM 771 C CA . GLU A 1 99 ? -10.635 15.927 -4.642 1.00 86.00 99 GLU A CA 1
ATOM 772 C C . GLU A 1 99 ? -10.960 15.292 -3.289 1.00 86.00 99 GLU A C 1
ATOM 774 O O . GLU A 1 99 ? -10.777 15.907 -2.238 1.00 86.00 99 GLU A O 1
ATOM 779 N N . THR A 1 100 ? -11.429 14.046 -3.308 1.00 87.06 100 THR A N 1
ATOM 780 C CA . THR A 1 100 ? -11.932 13.346 -2.121 1.00 87.06 100 THR A CA 1
ATOM 781 C C . THR A 1 100 ? -10.881 12.485 -1.427 1.00 87.06 100 THR A C 1
ATOM 783 O O . THR A 1 100 ? -11.117 12.046 -0.298 1.00 87.06 100 THR A O 1
ATOM 786 N N . ALA A 1 101 ? -9.745 12.220 -2.083 1.00 90.06 101 ALA A N 1
ATOM 787 C CA . ALA A 1 101 ? -8.702 11.298 -1.633 1.00 90.06 101 ALA A CA 1
ATOM 788 C C . ALA A 1 101 ? -9.214 9.866 -1.367 1.00 90.06 101 ALA A C 1
ATOM 790 O O . ALA A 1 101 ? -8.694 9.151 -0.507 1.00 90.06 101 ALA A O 1
ATOM 791 N N . ARG A 1 102 ? -10.266 9.441 -2.078 1.00 91.06 102 ARG A N 1
ATOM 792 C CA . ARG A 1 102 ? -10.873 8.101 -1.976 1.00 91.06 102 ARG A CA 1
ATOM 793 C C . ARG A 1 102 ? -10.472 7.238 -3.168 1.00 91.06 102 ARG A C 1
ATOM 795 O O . ARG A 1 102 ? -10.038 7.747 -4.194 1.00 91.06 102 ARG A O 1
ATOM 802 N N . CYS A 1 103 ? -10.646 5.925 -3.056 1.00 92.38 103 CYS A N 1
ATOM 803 C CA . CYS A 1 103 ? -10.534 5.014 -4.192 1.00 92.38 103 CYS A CA 1
ATOM 804 C C . CYS A 1 103 ? -11.482 5.451 -5.319 1.00 92.38 103 CYS A C 1
ATOM 806 O O . CYS A 1 103 ? -12.676 5.640 -5.082 1.00 92.38 103 CYS A O 1
ATOM 808 N N . THR A 1 104 ? -10.972 5.546 -6.547 1.00 93.50 104 THR A N 1
ATOM 809 C CA . THR A 1 104 ? -11.745 5.962 -7.734 1.00 93.50 104 THR A CA 1
ATOM 810 C C . THR A 1 104 ? -12.893 5.014 -8.091 1.00 93.50 104 THR A C 1
ATOM 812 O O . THR A 1 104 ? -13.819 5.404 -8.797 1.00 93.50 104 THR A O 1
ATOM 815 N N . HIS A 1 105 ? -12.875 3.775 -7.591 1.00 92.50 105 HIS A N 1
ATOM 816 C CA . HIS A 1 105 ? -13.966 2.815 -7.783 1.00 92.50 105 HIS A CA 1
ATOM 817 C C . HIS A 1 105 ? -15.025 2.854 -6.678 1.00 92.50 105 HIS A C 1
ATOM 819 O O . HIS A 1 105 ? -16.002 2.103 -6.757 1.00 92.50 105 HIS A O 1
ATOM 825 N N . LEU A 1 106 ? -14.858 3.678 -5.640 1.00 92.00 106 LEU A N 1
ATOM 826 C CA . LEU A 1 106 ? -15.902 3.869 -4.642 1.00 92.00 106 LEU A CA 1
ATOM 827 C C . LEU A 1 106 ? -17.092 4.586 -5.287 1.00 92.00 106 LEU A C 1
ATOM 829 O O . LEU A 1 106 ? -16.957 5.655 -5.874 1.00 92.00 106 LEU A O 1
ATOM 833 N N . ARG A 1 107 ? -18.277 3.996 -5.153 1.00 91.44 107 ARG A N 1
ATOM 834 C CA . ARG A 1 107 ? -19.553 4.593 -5.548 1.00 91.44 107 ARG A CA 1
ATOM 835 C C . ARG A 1 107 ? -20.301 5.025 -4.294 1.00 91.44 107 ARG A C 1
ATOM 837 O O . ARG A 1 107 ? -20.340 4.266 -3.328 1.00 91.44 107 ARG A O 1
ATOM 844 N N . GLY A 1 108 ? -20.935 6.193 -4.345 1.00 88.75 108 GLY A N 1
ATOM 845 C CA . GLY A 1 108 ? -21.704 6.753 -3.231 1.00 88.75 108 GLY A CA 1
ATOM 846 C C . GLY A 1 108 ? -20.871 7.597 -2.264 1.00 88.75 108 GLY A C 1
ATOM 847 O O . GLY A 1 108 ? -19.715 7.926 -2.529 1.00 88.75 108 GLY A O 1
ATOM 848 N N . GLU A 1 109 ? -21.479 7.957 -1.135 1.00 82.69 109 GLU A N 1
ATOM 849 C CA . GLU A 1 109 ? -20.895 8.841 -0.122 1.00 82.69 109 GLU A CA 1
ATOM 850 C C . GLU A 1 109 ? -20.910 8.191 1.263 1.00 82.69 109 GLU A C 1
ATOM 852 O O . GLU A 1 109 ? -21.842 7.470 1.616 1.00 82.69 109 GLU A O 1
ATOM 857 N N . PHE A 1 110 ? -19.880 8.466 2.068 1.00 78.56 110 PHE A N 1
ATOM 858 C CA . PHE A 1 110 ? -19.823 7.995 3.453 1.00 78.56 110 PHE A CA 1
ATOM 859 C C . PHE A 1 110 ? -21.030 8.489 4.260 1.00 78.56 110 PHE A C 1
ATOM 861 O O . PHE A 1 110 ? -21.419 9.649 4.159 1.00 78.56 110 PHE A O 1
ATOM 868 N N . GLY A 1 111 ? -21.612 7.598 5.068 1.00 69.31 111 GLY A N 1
ATOM 869 C CA . GLY A 1 111 ? -22.854 7.860 5.805 1.00 69.31 111 GLY A CA 1
ATOM 870 C C . GLY A 1 111 ? -24.135 7.674 4.978 1.00 69.31 111 GLY A C 1
ATOM 871 O O . GLY A 1 111 ? -25.226 7.791 5.531 1.00 69.31 111 GLY A O 1
ATOM 872 N N . GLY A 1 112 ? -24.015 7.367 3.681 1.00 76.69 112 GLY A N 1
ATOM 873 C CA . GLY A 1 112 ? -25.109 6.967 2.797 1.00 76.69 112 GLY A CA 1
ATOM 874 C C . GLY A 1 112 ? -24.908 5.564 2.217 1.00 76.69 112 GLY A C 1
ATOM 875 O O . GLY A 1 112 ? -24.114 4.768 2.712 1.00 76.69 112 GLY A O 1
ATOM 876 N N . SER A 1 113 ? -25.635 5.250 1.142 1.00 84.12 113 SER A N 1
ATOM 877 C CA . SER A 1 113 ? -25.427 4.001 0.402 1.00 84.12 113 SER A CA 1
ATOM 878 C C . SER A 1 113 ? -24.148 4.074 -0.420 1.00 84.12 113 SER A C 1
ATOM 880 O O . SER A 1 113 ? -23.954 5.002 -1.209 1.00 84.12 113 SER A O 1
ATOM 882 N N . ILE A 1 114 ? -23.307 3.060 -0.275 1.00 89.00 114 ILE A N 1
ATOM 883 C CA . ILE A 1 114 ? -22.005 2.974 -0.931 1.00 89.00 114 ILE A CA 1
ATOM 884 C C . ILE A 1 114 ? -21.819 1.614 -1.607 1.00 89.00 114 ILE A C 1
ATOM 886 O O . ILE A 1 114 ? -22.492 0.633 -1.290 1.00 89.00 114 ILE A O 1
ATOM 890 N N . GLY A 1 115 ? -20.857 1.528 -2.519 1.00 89.00 115 GLY A N 1
ATOM 891 C CA . GLY A 1 115 ? -20.483 0.259 -3.129 1.00 89.00 115 GLY A CA 1
ATOM 892 C C . GLY A 1 115 ? -19.133 0.317 -3.823 1.00 89.00 115 GLY A C 1
ATOM 893 O O . GLY A 1 115 ? -18.691 1.370 -4.273 1.00 89.00 115 GLY A O 1
ATOM 894 N N . CYS A 1 116 ? -18.476 -0.834 -3.938 1.00 89.69 116 CYS A N 1
ATOM 895 C CA . CYS A 1 116 ? -17.261 -0.959 -4.732 1.00 89.69 116 CYS A CA 1
ATOM 896 C C . CYS A 1 116 ? -17.636 -1.255 -6.188 1.00 89.69 116 CYS A C 1
ATOM 898 O O . CYS A 1 116 ? -18.280 -2.264 -6.477 1.00 89.69 116 CYS A O 1
ATOM 900 N N . GLY A 1 117 ? -17.217 -0.396 -7.116 1.00 91.00 117 GLY A N 1
ATOM 901 C CA . GLY A 1 117 ? -17.458 -0.581 -8.546 1.00 91.00 117 GLY A CA 1
ATOM 902 C C . GLY A 1 117 ? -16.734 -1.777 -9.164 1.00 91.00 117 GLY A C 1
ATOM 903 O O . GLY A 1 117 ? -17.112 -2.189 -10.256 1.00 91.00 117 GLY A O 1
ATOM 904 N N . ILE A 1 118 ? -15.752 -2.334 -8.450 1.00 91.38 118 ILE A N 1
ATOM 905 C CA . ILE A 1 118 ? -14.935 -3.491 -8.839 1.00 91.38 118 ILE A CA 1
ATOM 906 C C . ILE A 1 118 ? -15.045 -4.630 -7.816 1.00 91.38 118 ILE A C 1
ATOM 908 O O . ILE A 1 118 ? -14.095 -5.373 -7.633 1.00 91.38 118 ILE A O 1
ATOM 912 N N . TYR A 1 119 ? -16.166 -4.759 -7.092 1.00 88.44 119 TYR A N 1
ATOM 913 C CA . TYR A 1 119 ? -16.268 -5.678 -5.943 1.00 88.44 119 TYR A CA 1
ATOM 914 C C . TYR A 1 119 ? -15.829 -7.124 -6.252 1.00 88.44 119 TYR A C 1
ATOM 916 O O . TYR A 1 119 ? -15.096 -7.722 -5.459 1.00 88.44 119 TYR A O 1
ATOM 924 N N . GLU A 1 120 ? -16.245 -7.643 -7.410 1.00 88.56 120 GLU A N 1
ATOM 925 C CA . GLU A 1 120 ? -15.941 -9.000 -7.891 1.00 88.56 120 GLU A CA 1
ATOM 926 C C . GLU A 1 120 ? -14.496 -9.158 -8.387 1.00 88.56 120 GLU A C 1
ATOM 928 O O . GLU A 1 120 ? -13.922 -10.238 -8.298 1.00 88.56 120 GLU A O 1
ATOM 933 N N . THR A 1 121 ? -13.885 -8.078 -8.879 1.00 90.94 121 THR A N 1
ATOM 934 C CA . THR A 1 121 ? -12.513 -8.052 -9.413 1.00 90.94 121 THR A CA 1
ATOM 935 C C . THR A 1 121 ? -11.552 -7.291 -8.500 1.00 90.94 121 THR A C 1
ATOM 937 O O . THR A 1 121 ? -10.501 -6.829 -8.937 1.00 90.94 121 THR A O 1
ATOM 940 N N . ARG A 1 122 ? -11.902 -7.147 -7.213 1.00 91.44 122 ARG A N 1
ATOM 941 C CA . ARG A 1 122 ? -11.080 -6.448 -6.214 1.00 91.44 122 ARG A CA 1
ATOM 942 C C . ARG A 1 122 ? -9.683 -7.047 -6.183 1.00 91.44 122 ARG A C 1
ATOM 944 O O . ARG A 1 122 ? -9.617 -8.269 -6.103 1.00 91.44 122 ARG A O 1
ATOM 951 N N . PRO A 1 123 ? -8.612 -6.240 -6.130 1.00 91.62 123 PRO A N 1
ATOM 952 C CA . PRO A 1 123 ? -7.252 -6.760 -6.045 1.00 91.62 123 PRO A CA 1
ATOM 953 C C . PRO A 1 123 ? -7.020 -7.530 -4.742 1.00 91.62 123 PRO A C 1
ATOM 955 O O . PRO A 1 123 ? -7.785 -7.383 -3.777 1.00 91.62 123 PRO A O 1
ATOM 958 N N . PHE A 1 124 ? -5.947 -8.319 -4.684 1.00 90.38 124 PHE A N 1
ATOM 959 C CA . PHE A 1 124 ? -5.567 -9.116 -3.522 1.00 90.38 124 PHE A CA 1
ATOM 960 C C . PHE A 1 124 ? -5.556 -8.275 -2.249 1.00 90.38 124 PHE A C 1
ATOM 962 O O . PHE A 1 124 ? -6.213 -8.648 -1.284 1.00 90.38 124 PHE A O 1
ATOM 969 N N . VAL A 1 125 ? -4.938 -7.091 -2.270 1.00 88.88 125 VAL A N 1
ATOM 970 C CA . VAL A 1 125 ? -4.871 -6.199 -1.098 1.00 88.88 125 VAL A CA 1
ATOM 971 C C . VAL A 1 125 ? -6.261 -5.813 -0.570 1.00 88.88 125 VAL A C 1
ATOM 973 O O . VAL A 1 125 ? -6.454 -5.686 0.640 1.00 88.88 125 VAL A O 1
ATOM 976 N N . CYS A 1 126 ? -7.258 -5.671 -1.448 1.00 89.88 126 CYS A N 1
ATOM 977 C CA . CYS A 1 126 ? -8.642 -5.398 -1.056 1.00 89.88 126 CYS A CA 1
ATOM 978 C C . CYS A 1 126 ? -9.411 -6.651 -0.600 1.00 89.88 126 CYS A C 1
ATOM 980 O O . CYS A 1 126 ? -10.403 -6.511 0.119 1.00 89.88 126 CYS A O 1
ATOM 982 N N . ARG A 1 127 ? -9.007 -7.854 -1.032 1.00 89.25 127 ARG A N 1
ATOM 983 C CA . ARG A 1 127 ? -9.555 -9.151 -0.577 1.00 89.25 127 ARG A CA 1
ATOM 984 C C . ARG A 1 127 ? -8.906 -9.627 0.726 1.00 89.25 127 ARG A C 1
ATOM 986 O O . ARG A 1 127 ? -9.525 -10.349 1.503 1.00 89.25 127 ARG A O 1
ATOM 993 N N . ASP A 1 128 ? -7.667 -9.220 0.975 1.00 89.75 128 ASP A N 1
ATOM 994 C CA . ASP A 1 128 ? -6.925 -9.525 2.194 1.00 89.75 128 ASP A CA 1
ATOM 995 C C . ASP A 1 128 ? -7.476 -8.760 3.413 1.00 89.75 128 ASP A C 1
ATOM 997 O O . ASP A 1 128 ? -7.317 -9.183 4.551 1.00 89.75 128 ASP A O 1
ATOM 1001 N N . PHE A 1 129 ? -8.244 -7.698 3.188 1.00 91.19 129 PHE A N 1
ATOM 1002 C CA . PHE A 1 129 ? -8.909 -6.941 4.239 1.00 91.19 129 PHE A CA 1
ATOM 1003 C C . PHE A 1 129 ? -10.298 -7.498 4.594 1.00 91.19 129 PHE A C 1
ATOM 1005 O O . PHE A 1 129 ? -11.188 -7.547 3.741 1.00 91.19 129 PHE A O 1
ATOM 1012 N N . ASP A 1 130 ? -10.514 -7.819 5.872 1.00 91.50 130 ASP A N 1
ATOM 1013 C CA . ASP A 1 130 ? -11.812 -8.263 6.386 1.00 91.50 130 ASP A CA 1
ATOM 1014 C C . ASP A 1 130 ? -12.574 -7.130 7.091 1.00 91.50 130 ASP A C 1
ATOM 1016 O O . ASP A 1 130 ? -12.028 -6.366 7.899 1.00 91.50 130 ASP A O 1
ATOM 1020 N N . ALA A 1 131 ? -13.881 -7.083 6.839 1.00 91.00 131 ALA A N 1
ATOM 1021 C CA . ALA A 1 131 ? -14.824 -6.292 7.618 1.00 91.00 131 ALA A CA 1
ATOM 1022 C C . ALA A 1 131 ? -14.785 -6.707 9.099 1.00 91.00 131 ALA A C 1
ATOM 1024 O O . ALA A 1 131 ? -14.738 -7.895 9.409 1.00 91.00 131 ALA A O 1
ATOM 1025 N N . GLY A 1 132 ? -14.815 -5.735 10.013 1.00 92.00 132 GLY A N 1
ATOM 1026 C CA . GLY A 1 132 ? -14.780 -5.985 11.461 1.00 92.00 132 GLY A CA 1
ATOM 1027 C C . GLY A 1 132 ? -13.403 -6.351 12.026 1.00 92.00 132 GLY A C 1
ATOM 1028 O O . GLY A 1 132 ? -13.273 -6.532 13.230 1.00 92.00 132 GLY A O 1
ATOM 1029 N N . SER A 1 133 ? -12.361 -6.444 11.194 1.00 93.88 133 SER A N 1
ATOM 1030 C CA . SER A 1 133 ? -10.988 -6.578 11.695 1.00 93.88 133 SER A CA 1
ATOM 1031 C C . SER A 1 133 ? -10.576 -5.373 12.552 1.00 93.88 133 SER A C 1
ATOM 1033 O O . SER A 1 133 ? -11.180 -4.299 12.462 1.00 93.88 133 SER A O 1
ATOM 1035 N N . ASP A 1 134 ? -9.498 -5.506 13.329 1.00 93.75 134 ASP A N 1
ATOM 1036 C CA . ASP A 1 134 ? -8.958 -4.396 14.133 1.00 93.75 134 ASP A CA 1
ATOM 1037 C C . ASP A 1 134 ? -8.731 -3.129 13.284 1.00 93.75 134 ASP A C 1
ATOM 1039 O O . ASP A 1 134 ? -9.116 -2.029 13.687 1.00 93.75 134 ASP A O 1
ATOM 1043 N N . ARG A 1 135 ? -8.192 -3.278 12.060 1.00 92.50 135 ARG A N 1
ATOM 1044 C CA . ARG A 1 135 ? -8.012 -2.156 11.119 1.00 92.50 135 ARG A CA 1
ATOM 1045 C C . ARG A 1 135 ? -9.332 -1.580 10.614 1.00 92.50 135 ARG A C 1
ATOM 1047 O O . ARG A 1 135 ? -9.413 -0.380 10.373 1.00 92.50 135 ARG A O 1
ATOM 1054 N N . CYS A 1 136 ? -10.362 -2.407 10.436 1.00 92.56 136 CYS A N 1
ATOM 1055 C CA . CYS A 1 136 ? -11.687 -1.925 10.055 1.00 92.56 136 CYS A CA 1
ATOM 1056 C C . CYS A 1 136 ? -12.260 -0.992 11.120 1.00 92.56 136 CYS A C 1
ATOM 1058 O O . CYS A 1 136 ? -12.691 0.114 10.785 1.00 92.56 136 CYS A O 1
ATOM 1060 N N . HIS A 1 137 ? -12.202 -1.396 12.387 1.00 92.31 137 HIS A N 1
ATOM 1061 C CA . HIS A 1 137 ? -12.640 -0.556 13.498 1.00 92.31 137 HIS A CA 1
ATOM 1062 C C . HIS A 1 137 ? -11.771 0.696 13.654 1.00 92.31 137 HIS A C 1
ATOM 1064 O O . HIS A 1 137 ? -12.302 1.785 13.850 1.00 92.31 137 HIS A O 1
ATOM 1070 N N . GLU A 1 138 ? -10.454 0.585 13.471 1.00 92.12 138 GLU A N 1
ATOM 1071 C CA . GLU A 1 138 ? -9.557 1.745 13.475 1.00 92.12 138 GLU A CA 1
ATOM 1072 C C . GLU A 1 138 ? -9.953 2.776 12.415 1.00 92.12 138 GLU A C 1
ATOM 1074 O O . GLU A 1 138 ? -10.195 3.934 12.743 1.00 92.12 138 GLU A O 1
ATOM 1079 N N . TYR A 1 139 ? -10.151 2.357 11.162 1.00 91.12 139 TYR A N 1
ATOM 1080 C CA . TYR A 1 139 ? -10.605 3.271 10.111 1.00 91.12 139 TYR A CA 1
ATOM 1081 C C . TYR A 1 139 ? -11.972 3.881 10.436 1.00 91.12 139 TYR A C 1
ATOM 1083 O O . TYR A 1 139 ? -12.181 5.073 10.217 1.00 91.12 139 TYR A O 1
ATOM 1091 N N . ARG A 1 140 ? -12.902 3.114 11.015 1.00 90.50 140 ARG A N 1
ATOM 1092 C CA . ARG A 1 140 ? -14.213 3.637 11.437 1.00 90.50 140 ARG A CA 1
ATOM 1093 C C . ARG A 1 140 ? -14.091 4.687 12.545 1.00 90.50 140 ARG A C 1
ATOM 1095 O O . ARG A 1 140 ? -14.804 5.689 12.478 1.00 90.50 140 ARG A O 1
ATOM 1102 N N . ARG A 1 141 ? -13.175 4.515 13.506 1.00 90.81 141 ARG A N 1
ATOM 1103 C CA . ARG A 1 141 ? -12.857 5.525 14.533 1.00 90.81 141 ARG A CA 1
ATOM 1104 C C . ARG A 1 141 ? -12.221 6.772 13.933 1.00 90.81 141 ARG A C 1
ATOM 1106 O O . ARG A 1 141 ? -12.641 7.878 14.261 1.00 90.81 141 ARG A O 1
ATOM 1113 N N . MET A 1 142 ? -11.283 6.605 12.999 1.00 89.38 142 MET A N 1
ATOM 1114 C CA . MET A 1 142 ? -10.648 7.722 12.288 1.00 89.38 142 MET A CA 1
ATOM 1115 C C . MET A 1 142 ? -11.667 8.592 11.539 1.00 89.38 142 MET A C 1
ATOM 1117 O O . MET A 1 142 ? -11.552 9.819 11.534 1.00 89.38 142 MET A O 1
ATOM 1121 N N . TYR A 1 143 ? -12.696 7.961 10.966 1.00 86.88 143 TYR A N 1
ATOM 1122 C CA . TYR A 1 143 ? -13.828 8.630 10.315 1.00 86.88 143 TYR A CA 1
ATOM 1123 C C . TYR A 1 143 ? -14.917 9.138 11.270 1.00 86.88 143 TYR A C 1
ATOM 1125 O O . TYR A 1 143 ? -15.888 9.738 10.810 1.00 86.88 143 TYR A O 1
ATOM 1133 N N . GLY A 1 144 ? -14.808 8.882 12.576 1.00 88.56 144 GLY A N 1
ATOM 1134 C CA . GLY A 1 144 ? -15.832 9.245 13.558 1.00 88.56 144 GLY A CA 1
ATOM 1135 C C . GLY A 1 144 ? -17.148 8.467 13.429 1.00 88.56 144 GLY A C 1
ATOM 1136 O O . GLY A 1 144 ? -18.153 8.880 14.002 1.00 88.56 144 GLY A O 1
ATOM 1137 N N . ILE A 1 145 ? -17.161 7.352 12.689 1.00 87.31 145 ILE A N 1
ATOM 1138 C CA . ILE A 1 145 ? -18.301 6.419 12.642 1.00 87.31 145 ILE A CA 1
ATOM 1139 C C . ILE A 1 145 ? -18.395 5.641 13.955 1.00 87.31 145 ILE A C 1
ATOM 1141 O O . ILE A 1 145 ? -19.487 5.324 14.424 1.00 87.31 145 ILE A O 1
ATOM 1145 N N . GLU A 1 146 ? -17.241 5.342 14.546 1.00 89.38 146 GLU A N 1
ATOM 1146 C CA . GLU A 1 146 ? -17.129 4.767 15.880 1.00 89.38 146 GLU A CA 1
ATOM 1147 C C . GLU A 1 146 ? -16.532 5.784 16.853 1.00 89.38 146 GLU A C 1
ATOM 1149 O O . GLU A 1 146 ? -15.727 6.629 16.446 1.00 89.38 146 GLU A O 1
ATOM 1154 N N . PRO A 1 147 ? -16.915 5.725 18.141 1.00 91.31 147 PRO A N 1
ATOM 1155 C CA . PRO A 1 147 ? -16.299 6.563 19.154 1.00 91.31 147 PRO A CA 1
ATOM 1156 C C . PRO A 1 147 ? -14.808 6.244 19.266 1.00 91.31 147 PRO A C 1
ATOM 1158 O O . PRO A 1 147 ? -14.386 5.092 19.158 1.00 91.31 147 PRO A O 1
ATOM 1161 N N . LYS A 1 148 ? -14.013 7.283 19.520 1.00 93.25 148 LYS A N 1
ATOM 1162 C CA . LYS A 1 148 ? -12.596 7.118 19.831 1.00 93.25 148 LYS A CA 1
ATOM 1163 C C . LYS A 1 148 ? -12.420 6.327 21.123 1.00 93.25 148 LYS A C 1
ATOM 1165 O O . LYS A 1 148 ? -13.207 6.489 22.055 1.00 93.25 148 LYS A O 1
ATOM 1170 N N . LEU A 1 149 ? -11.341 5.554 21.186 1.00 93.00 149 LEU A N 1
ATOM 1171 C CA . LEU A 1 149 ? -10.858 4.989 22.443 1.00 93.00 149 LEU A CA 1
ATOM 1172 C C . LEU A 1 149 ? -10.420 6.123 23.376 1.00 93.00 149 LEU A C 1
ATOM 1174 O O . LEU A 1 149 ? -9.864 7.128 22.921 1.00 93.00 149 LEU A O 1
ATOM 1178 N N . THR A 1 150 ? -10.647 5.957 24.671 1.00 94.50 150 THR A N 1
ATOM 1179 C CA . THR A 1 150 ? -9.966 6.746 25.702 1.00 94.50 150 THR A CA 1
ATOM 1180 C C . THR A 1 150 ? -8.481 6.382 25.754 1.00 94.50 150 THR A C 1
ATOM 1182 O O . THR A 1 150 ? -8.096 5.295 25.325 1.00 94.50 150 THR A O 1
ATOM 1185 N N . ASP A 1 151 ? -7.642 7.250 26.326 1.00 93.62 151 ASP A N 1
ATOM 1186 C CA . ASP A 1 151 ? -6.200 6.980 26.464 1.00 93.62 151 ASP A CA 1
ATOM 1187 C C . ASP A 1 151 ? -5.936 5.653 27.197 1.00 93.62 151 ASP A C 1
ATOM 1189 O O . ASP A 1 151 ? -5.096 4.861 26.785 1.00 93.62 151 ASP A O 1
ATOM 1193 N N . GLN A 1 152 ? -6.728 5.357 28.234 1.00 93.38 152 GLN A N 1
ATOM 1194 C CA . GLN A 1 152 ? -6.624 4.110 28.998 1.00 93.38 152 GLN A CA 1
ATOM 1195 C C . GLN A 1 152 ? -6.990 2.877 28.165 1.00 93.38 152 GLN A C 1
ATOM 1197 O O . GLN A 1 152 ? -6.331 1.845 28.274 1.00 93.38 152 GLN A O 1
ATOM 1202 N N . GLU A 1 153 ? -8.038 2.966 27.343 1.00 93.62 153 GLU A N 1
ATOM 1203 C CA . GLU A 1 153 ? -8.423 1.884 26.432 1.00 93.62 153 GLU A CA 1
ATOM 1204 C C . GLU A 1 153 ? -7.365 1.688 25.344 1.00 93.62 153 GLU A C 1
ATOM 1206 O O . GLU A 1 153 ? -6.971 0.555 25.084 1.00 93.62 153 GLU A O 1
ATOM 1211 N N . ALA A 1 154 ? -6.853 2.772 24.756 1.00 92.81 154 ALA A N 1
ATOM 1212 C CA . ALA A 1 154 ? -5.811 2.707 23.737 1.00 92.81 154 ALA A CA 1
ATOM 1213 C C . ALA A 1 154 ? -4.521 2.072 24.283 1.00 92.81 154 ALA A C 1
ATOM 1215 O O . ALA A 1 154 ? -3.987 1.154 23.664 1.00 92.81 154 ALA A O 1
ATOM 1216 N N . GLU A 1 155 ? -4.058 2.484 25.468 1.00 91.62 155 GLU A N 1
ATOM 1217 C CA . GLU A 1 155 ? -2.902 1.874 26.142 1.00 91.62 155 GLU A CA 1
ATOM 1218 C C . GLU A 1 155 ? -3.126 0.380 26.427 1.00 91.62 155 GLU A C 1
ATOM 1220 O O . GLU A 1 155 ? -2.239 -0.453 26.221 1.00 91.62 155 GLU A O 1
ATOM 1225 N N . PHE A 1 156 ? -4.327 0.025 26.884 1.00 90.81 156 PHE A N 1
ATOM 1226 C CA . PHE A 1 156 ? -4.700 -1.348 27.208 1.00 90.81 156 PHE A CA 1
ATOM 1227 C C . PHE A 1 156 ? -4.767 -2.257 25.973 1.00 90.81 156 PHE A C 1
ATOM 1229 O O . PHE A 1 156 ? -4.340 -3.414 26.040 1.00 90.81 156 PHE A O 1
ATOM 1236 N N . GLU A 1 157 ? -5.294 -1.755 24.859 1.00 91.62 157 GLU A N 1
ATOM 1237 C CA . GLU A 1 157 ? -5.331 -2.466 23.580 1.00 91.62 157 GLU A CA 1
ATOM 1238 C C . GLU A 1 157 ? -3.930 -2.575 22.969 1.00 91.62 157 GLU A C 1
ATOM 1240 O O . GLU A 1 157 ? -3.505 -3.667 22.590 1.00 91.62 157 GLU A O 1
ATOM 1245 N N . ALA A 1 158 ? -3.157 -1.484 22.970 1.00 89.38 158 ALA A N 1
ATOM 1246 C CA . ALA A 1 158 ? -1.777 -1.466 22.488 1.00 89.38 158 ALA A CA 1
ATOM 1247 C C . ALA A 1 158 ? -0.898 -2.501 23.212 1.00 89.38 158 ALA A C 1
ATOM 1249 O O . ALA A 1 158 ? -0.095 -3.189 22.582 1.00 89.38 158 ALA A O 1
ATOM 1250 N N . ALA A 1 159 ? -1.093 -2.682 24.522 1.00 87.94 159 ALA A N 1
ATOM 1251 C CA . ALA A 1 159 ? -0.366 -3.673 25.315 1.00 87.94 159 ALA A CA 1
ATOM 1252 C C . ALA A 1 159 ? -0.673 -5.140 24.939 1.00 87.94 159 ALA A C 1
ATOM 1254 O O . ALA A 1 159 ? 0.083 -6.035 25.326 1.00 87.94 159 ALA A O 1
ATOM 1255 N N . ARG A 1 160 ? -1.774 -5.405 24.221 1.00 85.94 160 ARG A N 1
ATOM 1256 C CA . ARG A 1 160 ? -2.173 -6.745 23.748 1.00 85.94 160 ARG A CA 1
ATOM 1257 C C . ARG A 1 160 ? -1.721 -7.054 22.338 1.00 85.94 160 ARG A C 1
ATOM 1259 O O . ARG A 1 160 ? -1.788 -8.218 21.939 1.00 85.94 160 ARG A O 1
ATOM 1266 N N . LEU A 1 161 ? -1.309 -6.037 21.588 1.00 86.69 161 LEU A N 1
ATOM 1267 C CA . LEU A 1 161 ? -0.866 -6.244 20.225 1.00 86.69 161 LEU A CA 1
ATOM 1268 C C . LEU A 1 161 ? 0.331 -7.202 20.238 1.00 86.69 161 LEU A C 1
ATOM 1270 O O . LEU A 1 161 ? 1.227 -7.069 21.083 1.00 86.69 161 LEU A O 1
ATOM 1274 N N . PRO A 1 162 ? 0.341 -8.208 19.348 1.00 80.56 162 PRO A N 1
ATOM 1275 C CA . PRO A 1 162 ? 1.459 -9.126 19.281 1.00 80.56 162 PRO A CA 1
ATOM 1276 C C . PRO A 1 162 ? 2.720 -8.333 18.943 1.00 80.56 162 PRO A C 1
ATOM 1278 O O . PRO A 1 162 ? 2.697 -7.399 18.139 1.00 80.56 162 PRO A O 1
ATOM 1281 N N . ARG A 1 163 ? 3.843 -8.718 19.554 1.00 70.75 163 ARG A N 1
ATOM 1282 C CA . ARG A 1 163 ? 5.135 -8.223 19.082 1.00 70.75 163 ARG A CA 1
ATOM 1283 C C . ARG A 1 163 ? 5.318 -8.727 17.662 1.00 70.75 163 ARG A C 1
ATOM 1285 O O . ARG A 1 163 ? 5.155 -9.921 17.418 1.00 70.75 163 ARG A O 1
ATOM 1292 N N . LEU A 1 164 ? 5.642 -7.814 16.760 1.00 66.81 164 LEU A N 1
ATOM 1293 C CA . LEU A 1 164 ? 5.939 -8.153 15.380 1.00 66.81 164 LEU A CA 1
ATOM 1294 C C . LEU A 1 164 ? 7.095 -9.148 15.350 1.00 66.81 164 LEU A C 1
ATOM 1296 O O . LEU A 1 164 ? 8.049 -9.032 16.126 1.00 66.81 164 LEU A O 1
ATOM 1300 N N . GLU A 1 165 ? 6.974 -10.153 14.488 1.00 65.06 165 GLU A N 1
ATOM 1301 C CA . GLU A 1 165 ? 8.062 -11.083 14.226 1.00 65.06 165 GLU A CA 1
ATOM 1302 C C . GLU A 1 165 ? 9.210 -10.292 13.597 1.00 65.06 165 GLU A C 1
ATOM 1304 O O . GLU A 1 165 ? 9.154 -9.929 12.424 1.00 65.06 165 GLU A O 1
ATOM 1309 N N . ALA A 1 166 ? 10.236 -9.989 14.393 1.00 70.12 166 ALA A N 1
ATOM 1310 C CA . ALA A 1 166 ? 11.441 -9.343 13.892 1.00 70.12 166 ALA A CA 1
ATOM 1311 C C . ALA A 1 166 ? 12.037 -10.161 12.732 1.00 70.12 166 ALA A C 1
ATOM 1313 O O . ALA A 1 166 ? 12.041 -11.395 12.774 1.00 70.12 166 ALA A O 1
ATOM 1314 N N . GLY A 1 167 ? 12.572 -9.473 11.721 1.00 78.81 167 GLY A N 1
ATOM 1315 C CA . GLY A 1 167 ? 13.238 -10.118 10.584 1.00 78.81 167 GLY A CA 1
ATOM 1316 C C . GLY A 1 167 ? 12.359 -10.406 9.360 1.00 78.81 167 GLY A C 1
ATOM 1317 O O . GLY A 1 167 ? 12.800 -11.136 8.468 1.00 78.81 167 GLY A O 1
ATOM 1318 N N . ARG A 1 168 ? 11.148 -9.839 9.287 1.00 88.31 168 ARG A N 1
ATOM 1319 C CA . ARG A 1 168 ? 10.397 -9.694 8.026 1.00 88.31 168 ARG A CA 1
ATOM 1320 C C . ARG A 1 168 ? 10.758 -8.382 7.337 1.00 88.31 168 ARG A C 1
ATOM 1322 O O . ARG A 1 168 ? 11.168 -7.437 8.001 1.00 88.31 168 ARG A O 1
ATOM 1329 N N . ILE A 1 169 ? 10.613 -8.332 6.018 1.00 90.38 169 ILE A N 1
ATOM 1330 C CA . ILE A 1 169 ? 10.892 -7.143 5.212 1.00 90.38 169 ILE A CA 1
ATOM 1331 C C . ILE A 1 169 ? 9.813 -6.087 5.481 1.00 90.38 169 ILE A C 1
ATOM 1333 O O . ILE A 1 169 ? 8.635 -6.311 5.193 1.00 90.38 169 ILE A O 1
ATOM 1337 N N . SER A 1 170 ? 10.224 -4.946 6.031 1.00 87.00 170 SER A N 1
ATOM 1338 C CA . SER A 1 170 ? 9.370 -3.794 6.344 1.00 87.00 170 SER A CA 1
ATOM 1339 C C . SER A 1 170 ? 9.299 -2.795 5.186 1.00 87.00 170 SER A C 1
ATOM 1341 O O . SER A 1 170 ? 8.281 -2.127 5.007 1.00 87.00 170 SER A O 1
ATOM 1343 N N . LEU A 1 171 ? 10.367 -2.713 4.390 1.00 90.50 171 LEU A N 1
ATOM 1344 C CA . LEU A 1 171 ? 10.510 -1.813 3.252 1.00 90.50 171 LEU A CA 1
ATOM 1345 C C . LEU A 1 171 ? 11.396 -2.464 2.186 1.00 90.50 171 LEU A C 1
ATOM 1347 O O . LEU A 1 171 ? 12.398 -3.105 2.506 1.00 90.50 171 LEU A O 1
ATOM 1351 N N . ALA A 1 172 ? 11.060 -2.246 0.921 1.00 93.94 172 ALA A N 1
ATOM 1352 C CA . ALA A 1 172 ? 11.927 -2.520 -0.213 1.00 93.94 172 ALA A CA 1
ATOM 1353 C C . ALA A 1 172 ? 12.060 -1.247 -1.051 1.00 93.94 172 ALA A C 1
ATOM 1355 O O . ALA A 1 172 ? 11.108 -0.483 -1.167 1.00 93.94 172 ALA A O 1
ATOM 1356 N N . VAL A 1 173 ? 13.246 -1.023 -1.607 1.00 94.69 173 VAL A N 1
ATOM 1357 C CA . VAL A 1 173 ? 13.567 0.137 -2.438 1.00 94.69 173 VAL A CA 1
ATOM 1358 C C . VAL A 1 173 ? 14.207 -0.349 -3.726 1.00 94.69 173 VAL A C 1
ATOM 1360 O O . VAL A 1 173 ? 15.237 -1.037 -3.692 1.00 94.69 173 VAL A O 1
ATOM 1363 N N . ILE A 1 174 ? 13.620 0.042 -4.855 1.00 95.69 174 ILE A N 1
ATOM 1364 C CA . ILE A 1 174 ? 14.193 -0.189 -6.179 1.00 95.69 174 ILE A CA 1
ATOM 1365 C C . ILE A 1 174 ? 14.902 1.087 -6.631 1.00 95.69 174 ILE A C 1
ATOM 1367 O O . ILE A 1 174 ? 14.287 2.129 -6.844 1.00 95.69 174 ILE A O 1
ATOM 1371 N N . SER A 1 175 ? 16.219 0.997 -6.792 1.00 95.25 175 SER A N 1
ATOM 1372 C CA . SER A 1 175 ? 17.089 2.130 -7.144 1.00 95.25 175 SER A CA 1
ATOM 1373 C C . SER A 1 175 ? 18.060 1.751 -8.253 1.00 95.25 175 SER A C 1
ATOM 1375 O O . SER A 1 175 ? 18.253 0.568 -8.558 1.00 95.25 175 SER A O 1
ATOM 1377 N N . LEU A 1 176 ? 18.675 2.758 -8.869 1.00 95.38 176 LEU A N 1
ATOM 1378 C CA . LEU A 1 176 ? 19.692 2.545 -9.881 1.00 95.38 176 LEU A CA 1
ATOM 1379 C C . LEU A 1 176 ? 20.920 1.893 -9.233 1.00 95.38 176 LEU A C 1
ATOM 1381 O O . LEU A 1 176 ? 21.507 2.402 -8.274 1.00 95.38 176 LEU A O 1
ATOM 1385 N N . ASP A 1 177 ? 21.332 0.754 -9.777 1.00 94.88 177 ASP A N 1
ATOM 1386 C CA . ASP A 1 177 ? 22.590 0.124 -9.395 1.00 94.88 177 ASP A CA 1
ATOM 1387 C C . ASP A 1 177 ? 23.735 0.696 -10.229 1.00 94.88 177 ASP A C 1
ATOM 1389 O O . ASP A 1 177 ? 24.732 1.207 -9.713 1.00 94.88 177 ASP A O 1
ATOM 1393 N N . TRP A 1 178 ? 23.552 0.671 -11.549 1.00 92.38 178 TRP A N 1
ATOM 1394 C CA . TRP A 1 178 ? 24.525 1.162 -12.510 1.00 92.38 178 TRP A CA 1
ATOM 1395 C C . TRP A 1 178 ? 23.846 1.612 -13.802 1.00 92.38 178 TRP A C 1
ATOM 1397 O O . TRP A 1 178 ? 22.836 1.062 -14.227 1.00 92.38 178 TRP A O 1
ATOM 1407 N N . ARG A 1 179 ? 24.447 2.598 -14.470 1.00 91.06 179 ARG A N 1
ATOM 1408 C CA . ARG A 1 179 ? 24.044 3.049 -15.802 1.00 91.06 179 ARG A CA 1
ATOM 1409 C C . ARG A 1 179 ? 25.264 3.218 -16.689 1.00 91.06 179 ARG A C 1
ATOM 1411 O O . ARG A 1 179 ? 26.285 3.761 -16.258 1.00 91.06 179 ARG A O 1
ATOM 1418 N N . SER A 1 180 ? 25.134 2.818 -17.949 1.00 87.12 180 SER A N 1
ATOM 1419 C CA . SER A 1 180 ? 26.111 3.123 -18.988 1.00 87.12 180 SER A CA 1
ATOM 1420 C C . SER A 1 180 ? 25.464 3.651 -20.254 1.00 87.12 180 SER A C 1
ATOM 1422 O O . SER A 1 180 ? 24.349 3.293 -20.618 1.00 87.12 180 SER A O 1
ATOM 1424 N N . THR A 1 181 ? 26.214 4.501 -20.943 1.00 86.69 181 THR A N 1
ATOM 1425 C CA . THR A 1 181 ? 25.823 5.073 -22.224 1.00 86.69 181 THR A CA 1
ATOM 1426 C C . THR A 1 181 ? 26.849 4.644 -23.255 1.00 86.69 181 THR A C 1
ATOM 1428 O O . THR A 1 181 ? 28.046 4.913 -23.112 1.00 86.69 181 THR A O 1
ATOM 1431 N N . ARG A 1 182 ? 26.391 3.971 -24.307 1.00 84.06 182 ARG A N 1
ATOM 1432 C CA . ARG A 1 182 ? 27.228 3.549 -25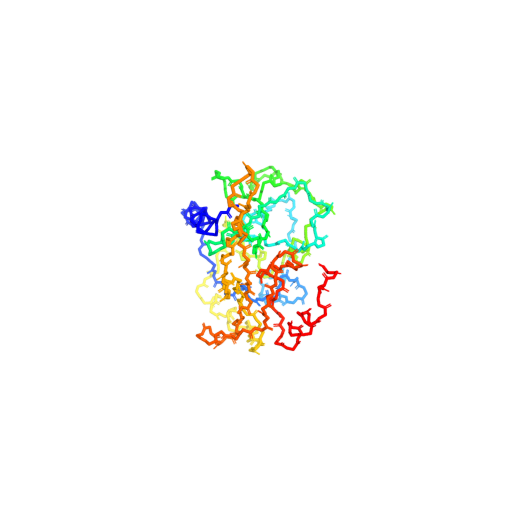.425 1.00 84.06 182 ARG A CA 1
ATOM 1433 C C . ARG A 1 182 ? 26.804 4.286 -26.685 1.00 84.06 182 ARG A C 1
ATOM 1435 O O . ARG A 1 182 ? 25.737 4.033 -27.231 1.00 84.06 182 ARG A O 1
ATOM 1442 N N . THR A 1 183 ? 27.678 5.149 -27.186 1.00 84.50 183 THR A N 1
ATOM 1443 C CA . THR A 1 183 ? 27.492 5.806 -28.483 1.00 84.50 183 THR A CA 1
ATOM 1444 C C . THR A 1 183 ? 28.288 5.073 -29.554 1.00 84.50 183 THR A C 1
ATOM 1446 O O . THR A 1 183 ? 29.514 4.973 -29.483 1.00 84.50 183 THR A O 1
ATOM 1449 N N . VAL A 1 184 ? 27.589 4.553 -30.557 1.00 81.88 184 VAL A N 1
ATOM 1450 C CA . VAL A 1 184 ? 28.166 3.966 -31.762 1.00 81.88 184 VAL A CA 1
ATOM 1451 C C . VAL A 1 184 ? 28.113 5.014 -32.865 1.00 81.88 184 VAL A C 1
ATOM 1453 O O . VAL A 1 184 ? 27.040 5.434 -33.295 1.00 81.88 184 VAL A O 1
ATOM 1456 N N . LEU A 1 185 ? 29.281 5.448 -33.332 1.00 79.94 185 LEU A N 1
ATOM 1457 C CA . LEU A 1 185 ? 29.372 6.284 -34.524 1.00 79.94 185 LEU A CA 1
ATOM 1458 C C . LEU A 1 185 ? 29.065 5.397 -35.736 1.00 79.94 185 LEU A C 1
ATOM 1460 O O . LEU A 1 185 ? 29.822 4.463 -36.007 1.00 79.94 185 LEU A O 1
ATOM 1464 N N . SER A 1 186 ? 27.956 5.650 -36.432 1.00 71.81 186 SER A N 1
ATOM 1465 C CA . SER A 1 186 ? 27.718 5.006 -37.724 1.00 71.81 186 SER A CA 1
ATOM 1466 C C . SER A 1 186 ? 28.469 5.775 -38.812 1.00 71.81 186 SER A C 1
ATOM 1468 O O . SER A 1 186 ? 28.595 7.000 -38.749 1.00 71.81 186 SER A O 1
ATOM 1470 N N . PHE A 1 187 ? 29.017 5.043 -39.779 1.00 68.69 187 PHE A N 1
ATOM 1471 C CA . PHE A 1 187 ? 29.628 5.626 -40.978 1.00 68.69 187 PHE A CA 1
ATOM 1472 C C . PHE A 1 187 ? 28.594 5.876 -42.088 1.00 68.69 187 PHE A C 1
ATOM 1474 O O . PHE A 1 187 ? 28.958 6.340 -43.166 1.00 68.69 187 PHE A O 1
ATOM 1481 N N . ASP A 1 188 ? 27.324 5.580 -41.809 1.00 71.50 188 ASP A N 1
ATOM 1482 C CA . ASP A 1 188 ? 26.195 5.760 -42.711 1.00 71.50 188 ASP A CA 1
ATOM 1483 C C . ASP A 1 188 ? 25.529 7.128 -42.430 1.00 71.50 188 ASP A C 1
ATOM 1485 O O . ASP A 1 188 ? 25.711 7.711 -41.358 1.00 71.50 188 ASP A O 1
ATOM 1489 N N . ASP A 1 189 ? 24.709 7.651 -43.351 1.00 66.00 189 ASP A N 1
ATOM 1490 C CA . ASP A 1 189 ? 24.054 8.980 -43.241 1.00 66.00 189 ASP A CA 1
ATOM 1491 C C . ASP A 1 189 ? 23.034 9.112 -42.077 1.00 66.00 189 ASP A C 1
ATOM 1493 O O . ASP A 1 189 ? 22.344 10.124 -41.949 1.00 66.00 189 ASP A O 1
ATOM 1497 N N . LEU A 1 190 ? 22.921 8.103 -41.208 1.00 75.06 190 LEU A N 1
ATOM 1498 C CA . LEU A 1 190 ? 22.007 8.066 -40.060 1.00 75.06 190 LEU A CA 1
ATOM 1499 C C . LEU A 1 190 ? 22.595 8.703 -38.788 1.00 75.06 190 LEU A C 1
ATOM 1501 O O . LEU A 1 190 ? 21.877 8.882 -37.805 1.00 75.06 190 LEU A O 1
ATOM 1505 N N . GLY A 1 191 ? 23.877 9.079 -38.803 1.00 74.88 191 GLY A N 1
ATOM 1506 C CA . GLY A 1 191 ? 24.540 9.708 -37.661 1.00 74.88 191 GLY A CA 1
ATOM 1507 C C . GLY A 1 191 ? 24.845 8.730 -36.514 1.00 74.88 191 GLY A C 1
ATOM 1508 O O . GLY A 1 191 ? 24.708 7.511 -36.661 1.00 74.88 191 GLY A O 1
ATOM 1509 N N . PRO A 1 192 ? 25.343 9.232 -35.372 1.00 80.00 192 PRO A N 1
ATOM 1510 C CA . PRO A 1 192 ? 25.679 8.393 -34.230 1.00 80.00 192 PRO A CA 1
ATOM 1511 C C . PRO A 1 192 ? 24.419 7.849 -33.546 1.00 80.00 192 PRO A C 1
ATOM 1513 O O . PRO A 1 192 ? 23.470 8.587 -33.295 1.00 80.00 192 PRO A O 1
ATOM 1516 N N . THR A 1 193 ? 24.429 6.561 -33.206 1.00 81.12 193 THR A N 1
ATOM 1517 C CA . THR A 1 193 ? 23.381 5.915 -32.404 1.00 81.12 193 THR A CA 1
ATOM 1518 C C . THR A 1 193 ? 23.855 5.799 -30.963 1.00 81.12 193 THR A C 1
ATOM 1520 O O . THR A 1 193 ? 24.929 5.255 -30.713 1.00 81.12 193 THR A O 1
ATOM 1523 N N . THR A 1 194 ? 23.068 6.290 -30.010 1.00 80.38 194 THR A N 1
ATOM 1524 C CA . THR A 1 194 ? 23.352 6.150 -28.577 1.00 80.38 194 THR A CA 1
ATOM 1525 C C . THR A 1 194 ? 22.378 5.160 -27.956 1.00 80.38 194 THR A C 1
ATOM 1527 O O . THR A 1 194 ? 21.173 5.276 -28.157 1.00 80.38 194 THR A O 1
ATOM 1530 N N . THR A 1 195 ? 22.904 4.200 -27.200 1.00 82.00 195 THR A N 1
ATOM 1531 C CA . THR A 1 195 ? 22.132 3.239 -26.408 1.00 82.00 195 THR A CA 1
ATOM 1532 C C . THR A 1 195 ? 22.457 3.448 -24.935 1.00 82.00 195 THR A C 1
ATOM 1534 O O . THR A 1 195 ? 23.632 3.498 -24.565 1.00 82.00 195 THR A O 1
ATOM 1537 N N . GLU A 1 196 ? 21.427 3.578 -24.106 1.00 82.62 196 GLU A N 1
ATOM 1538 C CA . GLU A 1 196 ? 21.556 3.604 -22.649 1.00 82.62 196 GLU A CA 1
ATOM 1539 C C . GLU A 1 196 ? 21.189 2.233 -22.088 1.00 82.62 196 GLU A C 1
ATOM 1541 O O . GLU A 1 196 ? 20.236 1.602 -22.542 1.00 82.62 196 GLU A O 1
ATOM 1546 N N . THR A 1 197 ? 21.978 1.758 -21.131 1.00 87.12 197 THR A N 1
ATOM 1547 C CA . THR A 1 197 ? 21.741 0.502 -20.422 1.00 87.12 197 THR A CA 1
ATOM 1548 C C . THR A 1 197 ? 21.741 0.800 -18.935 1.00 87.12 197 THR A C 1
ATOM 1550 O O . THR A 1 197 ? 22.691 1.400 -18.421 1.00 87.12 197 THR A O 1
ATOM 1553 N N . GLU A 1 198 ? 20.677 0.386 -18.260 1.00 92.56 198 GLU A N 1
ATOM 1554 C CA . GLU A 1 198 ? 20.489 0.548 -16.822 1.00 92.56 198 GLU A CA 1
ATOM 1555 C C . GLU A 1 198 ? 20.482 -0.831 -16.160 1.00 92.56 198 GLU A C 1
ATOM 1557 O O . GLU A 1 198 ? 20.033 -1.815 -16.740 1.00 92.56 198 GLU A O 1
ATOM 1562 N N . GLN A 1 199 ? 21.021 -0.904 -14.953 1.00 94.62 199 GLN A N 1
ATOM 1563 C CA . GLN A 1 199 ? 20.861 -2.018 -14.033 1.00 94.62 199 GLN A CA 1
ATOM 1564 C C . GLN A 1 199 ? 20.234 -1.449 -12.775 1.00 94.62 199 GLN A C 1
ATOM 1566 O O . GLN A 1 199 ? 20.708 -0.442 -12.239 1.00 94.62 199 GLN A O 1
ATOM 1571 N N . MET A 1 200 ? 19.173 -2.092 -12.320 1.00 95.56 200 MET A N 1
ATOM 1572 C CA . MET A 1 200 ? 18.458 -1.724 -11.109 1.00 95.56 200 MET A CA 1
ATOM 1573 C C . MET A 1 200 ? 18.839 -2.692 -9.999 1.00 95.56 200 MET A C 1
ATOM 1575 O O . MET A 1 200 ? 19.235 -3.825 -10.269 1.00 95.56 200 MET A O 1
ATOM 1579 N N . LYS A 1 201 ? 18.704 -2.263 -8.750 1.00 96.75 201 LYS A N 1
ATOM 1580 C CA . LYS A 1 201 ? 18.866 -3.131 -7.583 1.00 96.75 201 LYS A CA 1
ATOM 1581 C C . LYS A 1 201 ? 17.686 -3.021 -6.647 1.00 96.75 201 LYS A C 1
ATOM 1583 O O . LYS A 1 201 ? 17.055 -1.969 -6.547 1.00 96.75 201 LYS A O 1
ATOM 1588 N N . ILE A 1 202 ? 17.470 -4.099 -5.909 1.00 96.50 202 ILE A N 1
ATOM 1589 C CA . ILE A 1 202 ? 16.477 -4.187 -4.851 1.00 96.50 202 ILE A CA 1
ATOM 1590 C C . ILE A 1 202 ? 17.201 -4.213 -3.509 1.00 96.50 202 ILE A C 1
ATOM 1592 O O . ILE A 1 202 ? 17.969 -5.137 -3.220 1.00 96.50 202 ILE A O 1
ATOM 1596 N N . THR A 1 203 ? 16.948 -3.189 -2.698 1.00 96.81 203 THR A N 1
ATOM 1597 C CA . THR A 1 203 ? 17.438 -3.086 -1.319 1.00 96.81 203 THR A CA 1
ATOM 1598 C C . THR A 1 203 ? 16.273 -3.277 -0.367 1.00 96.81 203 THR A C 1
ATOM 1600 O O . THR A 1 203 ? 15.241 -2.638 -0.538 1.00 96.81 203 THR A O 1
ATOM 1603 N N . VAL A 1 204 ? 16.424 -4.140 0.630 1.00 95.56 204 VAL A N 1
ATOM 1604 C CA . VAL A 1 204 ? 15.359 -4.464 1.586 1.00 95.56 204 VAL A CA 1
ATOM 1605 C C . VAL A 1 204 ? 15.796 -4.162 3.011 1.00 95.56 204 VAL A C 1
ATOM 1607 O O . VAL A 1 204 ? 16.970 -4.305 3.356 1.00 95.56 204 VAL A O 1
ATOM 1610 N N . PHE A 1 205 ? 14.835 -3.760 3.831 1.00 93.00 205 PHE A N 1
ATOM 1611 C CA . PHE A 1 205 ? 15.011 -3.393 5.232 1.00 93.00 205 PHE A CA 1
ATOM 1612 C C . PHE A 1 205 ? 14.131 -4.300 6.083 1.00 93.00 205 PHE A C 1
ATOM 1614 O O . PHE A 1 205 ? 13.027 -4.661 5.667 1.00 93.00 205 PHE A O 1
ATOM 1621 N N . LEU A 1 206 ? 14.637 -4.719 7.240 1.00 89.44 206 LEU A N 1
ATOM 1622 C CA . LEU A 1 206 ? 13.943 -5.660 8.112 1.00 89.44 206 LEU A CA 1
ATOM 1623 C C . LEU A 1 206 ? 13.273 -4.930 9.273 1.00 89.44 206 LEU A C 1
ATOM 1625 O O . LEU A 1 206 ? 13.785 -3.940 9.783 1.00 89.44 206 LEU A O 1
ATOM 1629 N N . ASP A 1 207 ? 12.160 -5.476 9.758 1.00 81.69 207 ASP A N 1
ATOM 1630 C CA . ASP A 1 207 ? 11.486 -4.969 10.949 1.00 81.69 207 ASP A CA 1
ATOM 1631 C C . ASP A 1 207 ? 12.451 -4.880 12.142 1.00 81.69 207 ASP A C 1
ATOM 1633 O O . ASP A 1 207 ? 12.976 -5.892 12.624 1.00 81.69 207 ASP A O 1
ATOM 1637 N N . GLY A 1 208 ? 12.626 -3.655 12.646 1.00 75.62 208 GLY A N 1
ATOM 1638 C CA . GLY A 1 208 ? 13.513 -3.341 13.768 1.00 75.62 208 GLY A CA 1
ATOM 1639 C C . GLY A 1 208 ? 14.935 -2.940 13.366 1.00 75.62 208 GLY A C 1
ATOM 1640 O O . GLY A 1 208 ? 15.723 -2.631 14.258 1.00 75.62 208 GLY A O 1
ATOM 1641 N N . ASP A 1 209 ? 15.246 -2.919 12.067 1.00 76.19 209 ASP A N 1
ATOM 1642 C CA . ASP A 1 209 ? 16.521 -2.476 11.500 1.00 76.19 209 ASP A CA 1
ATOM 1643 C C . ASP A 1 209 ? 16.292 -1.747 10.161 1.00 76.19 209 ASP A C 1
ATOM 1645 O O . ASP A 1 209 ? 16.433 -2.310 9.073 1.00 76.19 209 ASP A O 1
ATOM 1649 N N . ASP A 1 210 ? 15.918 -0.469 10.264 1.00 69.25 210 ASP A N 1
ATOM 1650 C CA . ASP A 1 210 ? 15.673 0.402 9.107 1.00 69.25 210 ASP A CA 1
ATOM 1651 C C . ASP A 1 210 ? 16.951 1.156 8.663 1.00 69.25 210 ASP A C 1
ATOM 1653 O O . ASP A 1 210 ? 16.933 1.894 7.679 1.00 69.25 210 ASP A O 1
ATOM 1657 N N . GLU A 1 211 ? 18.077 0.996 9.375 1.00 77.06 211 GLU A N 1
ATOM 1658 C CA . GLU A 1 211 ? 19.330 1.712 9.080 1.00 77.06 211 GLU A CA 1
ATOM 1659 C C . GLU A 1 211 ? 20.250 0.928 8.131 1.00 77.06 211 GLU A C 1
ATOM 1661 O O . GLU A 1 211 ? 21.001 1.533 7.360 1.00 77.06 211 GLU A O 1
ATOM 1666 N N . CYS A 1 212 ? 20.201 -0.407 8.162 1.00 80.88 212 CYS A N 1
ATOM 1667 C CA . CYS A 1 212 ? 21.091 -1.272 7.389 1.00 80.88 212 CYS A CA 1
ATOM 1668 C C . CYS A 1 212 ? 20.334 -2.068 6.315 1.00 80.88 212 CYS A C 1
ATOM 1670 O O . CYS A 1 212 ? 20.053 -3.252 6.481 1.00 80.88 212 CYS A O 1
ATOM 1672 N N . GLY A 1 213 ? 20.045 -1.428 5.180 1.00 89.56 213 GLY A N 1
ATOM 1673 C CA . GLY A 1 213 ? 19.451 -2.109 4.026 1.00 89.56 213 GLY A CA 1
ATOM 1674 C C . GLY A 1 213 ? 20.391 -3.144 3.393 1.00 89.56 213 GLY A C 1
ATOM 1675 O O . GLY A 1 213 ? 21.579 -2.877 3.186 1.00 89.56 213 GLY A O 1
ATOM 1676 N N . GLU A 1 214 ? 19.860 -4.317 3.042 1.00 94.25 214 GLU A N 1
ATOM 1677 C CA . GLU A 1 214 ? 20.588 -5.374 2.329 1.00 94.25 214 GLU A CA 1
ATOM 1678 C C . GLU A 1 214 ? 20.192 -5.382 0.848 1.00 94.25 214 GLU A C 1
ATOM 1680 O O . GLU A 1 214 ? 19.012 -5.441 0.507 1.00 94.25 214 GLU A O 1
ATOM 1685 N N . VAL A 1 215 ? 21.177 -5.349 -0.053 1.00 95.88 215 VAL A N 1
ATOM 1686 C CA . VAL A 1 215 ? 20.928 -5.557 -1.486 1.00 95.88 215 VAL A CA 1
ATOM 1687 C C . VAL A 1 215 ? 20.755 -7.048 -1.735 1.00 95.88 215 VAL A C 1
ATOM 1689 O O . VAL A 1 215 ? 21.689 -7.824 -1.526 1.00 95.88 215 VAL A O 1
ATOM 1692 N N . ILE A 1 216 ? 19.576 -7.450 -2.205 1.00 95.56 216 ILE A N 1
ATOM 1693 C CA . ILE A 1 216 ? 19.255 -8.868 -2.427 1.00 95.56 216 ILE A CA 1
ATOM 1694 C C . ILE A 1 216 ? 19.268 -9.268 -3.900 1.00 95.56 216 ILE A C 1
ATOM 1696 O O . ILE A 1 216 ? 19.335 -10.459 -4.204 1.00 95.56 216 ILE A O 1
ATOM 1700 N N . HIS A 1 217 ? 19.199 -8.294 -4.810 1.00 95.75 217 HIS A N 1
ATOM 1701 C CA . HIS A 1 217 ? 19.106 -8.551 -6.240 1.00 95.75 217 HIS A CA 1
ATOM 1702 C C . HIS A 1 217 ? 19.543 -7.333 -7.063 1.00 95.75 217 HIS A C 1
ATOM 1704 O O . HIS A 1 217 ? 19.212 -6.206 -6.697 1.00 95.75 217 HIS A O 1
ATOM 1710 N N . SER A 1 218 ? 20.232 -7.578 -8.178 1.00 95.31 218 SER A N 1
ATOM 1711 C CA . SER A 1 218 ? 20.495 -6.602 -9.242 1.00 95.31 218 SER A CA 1
ATOM 1712 C C . SER A 1 218 ? 20.030 -7.205 -10.566 1.00 95.31 218 SER A C 1
ATOM 1714 O O . SER A 1 218 ? 20.289 -8.387 -10.803 1.00 95.31 218 SER A O 1
ATOM 1716 N N . TYR A 1 219 ? 19.349 -6.421 -11.401 1.00 94.19 219 TYR A N 1
ATOM 1717 C CA . TYR A 1 219 ? 18.684 -6.911 -12.611 1.00 94.19 219 TYR A CA 1
ATOM 1718 C C . TYR A 1 219 ? 18.674 -5.893 -13.758 1.00 94.19 219 TYR A C 1
ATOM 1720 O O . TYR A 1 219 ? 18.769 -4.680 -13.549 1.00 94.19 219 TYR A O 1
ATOM 1728 N N . ASP A 1 220 ? 18.517 -6.406 -14.984 1.00 92.44 220 ASP A N 1
ATOM 1729 C CA . ASP A 1 220 ? 18.246 -5.599 -16.176 1.00 92.44 220 ASP A CA 1
ATOM 1730 C C . ASP A 1 220 ? 16.736 -5.320 -16.276 1.00 92.44 220 ASP A C 1
ATOM 1732 O O . ASP A 1 220 ? 15.959 -6.265 -16.446 1.00 92.44 220 ASP A O 1
ATOM 1736 N N . PRO A 1 221 ? 16.287 -4.055 -16.199 1.00 91.75 221 PRO A N 1
ATOM 1737 C CA . PRO A 1 221 ? 14.868 -3.728 -16.254 1.00 91.75 221 PRO A CA 1
ATOM 1738 C C . PRO A 1 221 ? 14.229 -3.975 -17.632 1.00 91.75 221 PRO A C 1
ATOM 1740 O O . PRO A 1 221 ? 13.011 -3.857 -17.769 1.00 91.75 221 PRO A O 1
ATOM 1743 N N . THR A 1 222 ? 15.023 -4.285 -18.664 1.00 89.94 222 THR A N 1
ATOM 1744 C CA . THR A 1 222 ? 14.515 -4.681 -19.987 1.00 89.94 222 THR A CA 1
ATOM 1745 C C . THR A 1 222 ? 14.188 -6.173 -20.076 1.00 89.94 222 THR A C 1
ATOM 1747 O O . THR A 1 222 ? 13.371 -6.564 -20.910 1.00 89.94 222 THR A O 1
ATOM 1750 N N . GLU A 1 223 ? 14.770 -6.988 -19.194 1.00 90.00 223 GLU A N 1
ATOM 1751 C CA . GLU A 1 223 ? 14.569 -8.441 -19.135 1.00 90.00 223 GLU A CA 1
ATOM 1752 C C . GLU A 1 223 ? 13.610 -8.831 -17.999 1.00 90.00 223 GLU A C 1
ATOM 1754 O O . GLU A 1 223 ? 12.803 -9.753 -18.137 1.00 90.00 223 GLU A O 1
ATOM 1759 N N . GLU A 1 224 ? 13.654 -8.104 -16.878 1.00 90.44 224 GLU A N 1
ATOM 1760 C CA . GLU A 1 224 ? 12.899 -8.408 -15.663 1.00 90.44 224 GLU A CA 1
ATOM 1761 C C . GLU A 1 224 ? 12.199 -7.167 -15.092 1.00 90.44 224 GLU A C 1
ATOM 1763 O O . GLU A 1 224 ? 12.607 -6.030 -15.311 1.00 90.44 224 GLU A O 1
ATOM 1768 N N . SER A 1 225 ? 11.123 -7.378 -14.329 1.00 89.81 225 SER A N 1
ATOM 1769 C CA . SER A 1 225 ? 10.354 -6.291 -13.712 1.00 89.81 225 SER A CA 1
ATOM 1770 C C . SER A 1 225 ? 9.940 -6.666 -12.297 1.00 89.81 225 SER A C 1
ATOM 1772 O O . SER A 1 225 ? 9.388 -7.751 -12.101 1.00 89.81 225 SER A O 1
ATOM 1774 N N . TRP A 1 226 ? 10.110 -5.736 -11.367 1.00 92.44 226 TRP A N 1
ATOM 1775 C CA . TRP A 1 226 ? 9.835 -5.903 -9.944 1.00 92.44 226 TRP A CA 1
ATOM 1776 C C . TRP A 1 226 ? 9.075 -4.687 -9.422 1.00 92.44 226 TRP A C 1
ATOM 1778 O O . TRP A 1 226 ? 9.250 -3.585 -9.946 1.00 92.44 226 TRP A O 1
ATOM 1788 N N . THR A 1 227 ? 8.250 -4.885 -8.399 1.00 92.94 227 THR A N 1
ATOM 1789 C CA . THR A 1 227 ? 7.668 -3.802 -7.606 1.00 92.94 227 THR A CA 1
ATOM 1790 C C . THR A 1 227 ? 8.182 -3.845 -6.173 1.00 92.94 227 THR A C 1
ATOM 1792 O O . THR A 1 227 ? 8.508 -4.912 -5.652 1.00 92.94 227 THR A O 1
ATOM 1795 N N . GLU A 1 228 ? 8.267 -2.690 -5.517 1.00 92.56 228 GLU A N 1
ATOM 1796 C CA . GLU A 1 228 ? 8.702 -2.607 -4.116 1.00 92.56 228 GLU A CA 1
ATOM 1797 C C . GLU A 1 228 ? 7.788 -3.439 -3.197 1.00 92.56 228 GLU A C 1
ATOM 1799 O O . GLU A 1 228 ? 8.262 -4.140 -2.299 1.00 92.56 228 GLU A O 1
ATOM 1804 N N . SER A 1 229 ? 6.482 -3.455 -3.472 1.00 90.69 229 SER A N 1
ATOM 1805 C CA . SER A 1 229 ? 5.512 -4.232 -2.697 1.00 90.69 229 SER A CA 1
ATOM 1806 C C . SER A 1 229 ? 5.596 -5.752 -2.866 1.00 90.69 229 SER A C 1
ATOM 1808 O O . SER A 1 229 ? 5.049 -6.458 -2.017 1.00 90.69 229 SER A O 1
ATOM 1810 N N . ASP A 1 230 ? 6.298 -6.276 -3.881 1.00 89.62 230 ASP A N 1
ATOM 1811 C CA . ASP A 1 230 ? 6.428 -7.730 -4.109 1.00 89.62 230 ASP A CA 1
ATOM 1812 C C . ASP A 1 230 ? 7.116 -8.456 -2.939 1.00 89.62 230 ASP A C 1
ATOM 1814 O O . ASP A 1 230 ? 6.966 -9.667 -2.773 1.00 89.62 230 ASP A O 1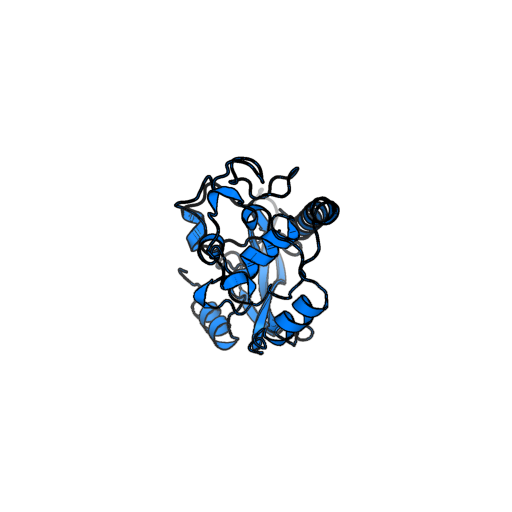
ATOM 1818 N N . LEU A 1 231 ? 7.888 -7.725 -2.129 1.00 91.19 231 LEU A N 1
ATOM 1819 C CA . LEU A 1 231 ? 8.749 -8.301 -1.096 1.00 91.19 231 LEU A CA 1
ATOM 1820 C C . LEU A 1 231 ? 8.304 -7.986 0.333 1.00 91.19 231 LEU A C 1
ATOM 1822 O O . LEU A 1 231 ? 8.847 -8.547 1.286 1.00 91.19 231 LEU A O 1
ATOM 1826 N N . ILE A 1 232 ? 7.332 -7.092 0.501 1.00 88.44 232 ILE A N 1
ATOM 1827 C CA . ILE A 1 232 ? 6.912 -6.619 1.820 1.00 88.44 232 ILE A CA 1
ATOM 1828 C C . ILE A 1 232 ? 6.267 -7.757 2.613 1.00 88.44 232 ILE A C 1
ATOM 1830 O O . ILE A 1 232 ? 5.388 -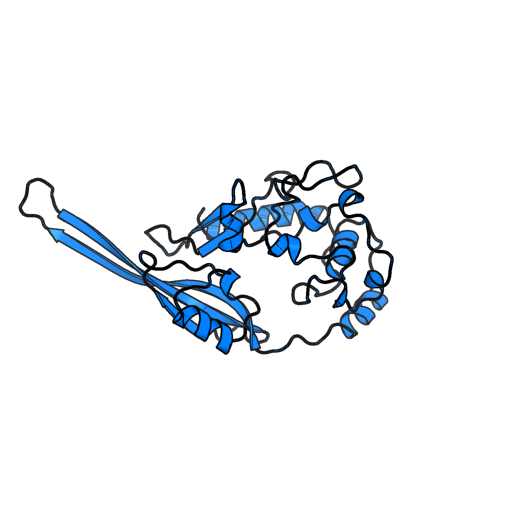8.473 2.137 1.00 88.44 232 ILE A O 1
ATOM 1834 N N . GLY A 1 233 ? 6.696 -7.911 3.865 1.00 85.12 233 GLY A N 1
ATOM 1835 C CA . GLY A 1 233 ? 6.218 -8.944 4.777 1.00 85.12 233 GLY A CA 1
ATOM 1836 C C . GLY A 1 233 ? 6.870 -10.314 4.586 1.00 85.12 233 GLY A C 1
ATOM 1837 O O . GLY A 1 233 ? 6.668 -11.175 5.445 1.00 85.12 233 GLY A O 1
ATOM 1838 N N . LEU A 1 234 ? 7.667 -10.529 3.536 1.00 89.69 234 LEU A N 1
ATOM 1839 C CA . LEU A 1 234 ? 8.438 -11.760 3.361 1.00 89.69 234 LEU A CA 1
ATOM 1840 C C . LEU A 1 234 ? 9.617 -11.823 4.334 1.00 89.69 234 LEU A C 1
ATOM 1842 O O . LEU A 1 234 ? 10.139 -10.808 4.794 1.00 89.69 234 LEU A O 1
ATOM 1846 N N . THR A 1 235 ? 10.075 -13.030 4.631 1.00 91.56 235 THR A N 1
ATOM 1847 C CA . THR A 1 235 ? 11.376 -13.250 5.264 1.00 91.56 235 THR A CA 1
ATOM 1848 C C . THR A 1 235 ? 12.506 -13.078 4.250 1.00 91.56 235 THR A C 1
ATOM 1850 O O . THR A 1 235 ? 12.316 -13.181 3.037 1.00 91.56 235 THR A O 1
ATOM 1853 N N . MET A 1 236 ? 13.732 -12.903 4.749 1.00 91.50 236 MET A N 1
ATOM 1854 C CA . MET A 1 236 ? 14.909 -12.805 3.882 1.00 91.50 236 MET A CA 1
ATOM 1855 C C . MET A 1 236 ? 15.139 -14.046 3.012 1.00 91.50 236 MET A C 1
ATOM 1857 O O . MET A 1 236 ? 15.624 -13.945 1.888 1.00 91.50 236 MET A O 1
ATOM 1861 N N . ALA A 1 237 ? 14.801 -15.226 3.533 1.00 92.25 237 ALA A N 1
ATOM 1862 C CA . ALA A 1 237 ? 14.936 -16.476 2.797 1.00 92.25 237 ALA A CA 1
ATOM 1863 C C . ALA A 1 237 ? 13.929 -16.553 1.640 1.00 92.25 237 ALA A C 1
ATOM 1865 O O . ALA A 1 237 ? 14.334 -16.830 0.514 1.00 92.25 237 ALA A O 1
ATOM 1866 N N . GLU A 1 238 ? 12.658 -16.238 1.905 1.00 93.25 238 GLU A N 1
ATOM 1867 C CA . GLU A 1 238 ? 11.593 -16.226 0.892 1.00 93.25 238 GLU A CA 1
ATOM 1868 C C . GLU A 1 238 ? 11.898 -15.212 -0.216 1.00 93.25 238 GLU A C 1
ATOM 1870 O O . GLU A 1 238 ? 11.851 -15.555 -1.395 1.00 93.25 238 GLU A O 1
ATOM 1875 N N . ALA A 1 239 ? 12.300 -13.990 0.149 1.00 93.44 239 ALA A N 1
ATOM 1876 C CA . ALA A 1 239 ? 12.657 -12.958 -0.820 1.00 93.44 239 ALA A CA 1
ATOM 1877 C C . ALA A 1 239 ? 13.828 -13.387 -1.721 1.00 93.44 239 ALA A C 1
ATOM 1879 O O . ALA A 1 239 ? 13.760 -13.233 -2.939 1.00 93.44 239 ALA A O 1
ATOM 1880 N N . LYS A 1 240 ? 14.882 -13.985 -1.143 1.00 92.81 240 LYS A N 1
ATOM 1881 C CA . LYS A 1 240 ? 16.032 -14.501 -1.905 1.00 92.81 240 LYS A CA 1
ATOM 1882 C C . LYS A 1 240 ? 15.658 -15.658 -2.828 1.00 92.81 240 LYS A C 1
ATOM 1884 O O . LYS A 1 240 ? 16.211 -15.755 -3.918 1.00 92.81 240 LYS A O 1
ATOM 1889 N N . GLU A 1 241 ? 14.742 -16.525 -2.412 1.00 92.75 241 GLU A N 1
ATOM 1890 C CA . GLU A 1 241 ? 14.239 -17.613 -3.253 1.00 92.75 241 GLU A CA 1
ATOM 1891 C C . GLU A 1 241 ? 13.437 -17.068 -4.443 1.00 92.75 241 GLU A C 1
ATOM 1893 O O . GLU A 1 241 ? 13.655 -17.486 -5.579 1.00 92.75 241 GLU A O 1
ATOM 1898 N N . ILE A 1 242 ? 12.581 -16.072 -4.204 1.00 89.31 242 ILE A N 1
ATOM 1899 C CA . ILE A 1 242 ? 11.743 -15.446 -5.234 1.00 89.31 242 ILE A CA 1
ATOM 1900 C C . ILE A 1 242 ? 12.582 -14.731 -6.294 1.00 89.31 242 ILE A C 1
ATOM 1902 O O . ILE A 1 242 ? 12.374 -14.961 -7.487 1.00 89.31 242 ILE A O 1
ATOM 1906 N N . VAL A 1 243 ? 13.558 -13.913 -5.885 1.00 91.31 243 VAL A N 1
ATOM 1907 C CA . VAL A 1 243 ? 14.434 -13.215 -6.844 1.00 91.31 243 VAL A CA 1
ATOM 1908 C C . VAL A 1 243 ? 15.335 -14.187 -7.610 1.00 91.31 243 VAL A C 1
ATOM 1910 O O . VAL A 1 243 ? 15.638 -13.954 -8.774 1.00 91.31 243 VAL A O 1
ATOM 1913 N N . GLN A 1 244 ? 15.727 -15.317 -7.008 1.00 87.00 244 GLN A N 1
ATOM 1914 C CA . GLN A 1 244 ? 16.480 -16.367 -7.708 1.00 87.00 244 GLN A CA 1
ATOM 1915 C C . GLN A 1 244 ? 15.628 -17.147 -8.713 1.00 87.00 244 GLN A C 1
ATOM 1917 O O . GLN A 1 244 ? 16.153 -17.610 -9.725 1.00 87.00 244 GLN A O 1
ATOM 1922 N N . ALA A 1 245 ? 14.335 -17.315 -8.440 1.00 84.62 245 ALA A N 1
ATOM 1923 C CA . ALA A 1 245 ? 13.415 -18.030 -9.318 1.00 84.62 245 ALA A CA 1
ATOM 1924 C C . ALA A 1 245 ? 13.026 -17.231 -10.580 1.00 84.62 245 ALA A C 1
ATOM 1926 O O . ALA A 1 245 ? 12.469 -17.817 -11.506 1.00 84.62 245 ALA A O 1
ATOM 1927 N N . GLY A 1 246 ? 13.325 -15.927 -10.646 1.00 71.94 246 GLY A N 1
ATOM 1928 C CA . GLY A 1 246 ? 13.125 -15.102 -11.846 1.00 71.94 246 GLY A CA 1
ATOM 1929 C C . GLY A 1 246 ? 11.674 -14.698 -12.146 1.00 71.94 246 GLY A C 1
ATOM 1930 O O . GLY A 1 246 ? 11.415 -14.209 -13.243 1.00 71.94 246 GLY A O 1
ATOM 1931 N N . LYS A 1 247 ? 10.746 -14.920 -11.199 1.00 65.88 247 LYS A N 1
ATOM 1932 C CA . LYS A 1 247 ? 9.444 -14.246 -10.960 1.00 65.88 247 LYS A CA 1
ATOM 1933 C C . LYS A 1 247 ? 8.469 -15.172 -10.231 1.00 65.88 247 LYS A C 1
ATOM 1935 O O . LYS A 1 247 ? 8.472 -16.386 -10.424 1.00 65.88 247 LYS A O 1
ATOM 1940 N N . LEU A 1 248 ? 7.576 -14.563 -9.453 1.00 47.16 248 LEU A N 1
ATOM 1941 C CA . LEU A 1 248 ? 6.334 -15.181 -9.002 1.00 47.16 248 LEU A CA 1
ATOM 1942 C C . LEU A 1 248 ? 5.213 -14.928 -10.021 1.00 47.16 248 LEU A C 1
ATOM 1944 O O . LEU A 1 248 ? 4.886 -13.783 -10.322 1.00 47.16 248 LEU A O 1
ATOM 1948 N N . ASP A 1 249 ? 4.579 -16.012 -10.468 1.00 40.50 249 ASP A N 1
ATOM 1949 C CA . ASP A 1 249 ? 3.175 -16.033 -10.897 1.00 40.50 249 ASP A CA 1
ATOM 1950 C C . ASP A 1 249 ? 2.258 -15.958 -9.648 1.00 40.50 249 ASP A C 1
ATOM 1952 O O . ASP A 1 249 ? 1.521 -16.908 -9.362 1.00 40.50 249 ASP A O 1
ATOM 1956 N N . GLN A 1 250 ? 2.337 -14.887 -8.843 1.00 44.78 250 GLN A N 1
ATOM 1957 C CA . GLN A 1 250 ? 1.425 -14.666 -7.703 1.00 44.78 250 GLN A CA 1
ATOM 1958 C C . GLN A 1 250 ? 0.674 -13.345 -7.777 1.00 44.78 250 GLN A C 1
ATOM 1960 O O . GLN A 1 250 ? 1.228 -12.340 -8.281 1.00 44.78 250 GLN A O 1
#

Sequence (250 aa):
MRQGEFYELVRELDERKFSHFSEPQLPLDRLPKKLAQSVTEASKGSVPECVECGVCCGFPQIVPLMNADLPVLDGYWEIESDESATGVVIERVMPRDAETARCTHLRGEFGGSIGCGIYETRPFVCRDFDAGSDRCHEYRRMYGIEPKLTDQEAEFEAARLPRLEAGRISLAVISLDWRSTRTVLSFDDLGPTTTETEQMKITVFLDGDDECGEVIHSYDPTEESWTESDLIGLTMAEAKEIVQAGKLDQ

pLDDT: mean 87.46, std 8.46, range [40.5, 96.81]

Foldseek 3Di:
DEQVVLVVLLVLLVVVQCVQWDDFLAPCVQPFQDLVRAFAPQLVDDFDDCQQAVLVQLDDSWAFFDPLLVVLDPDWDFYFYPQDPVGATATTGQDADSPNSGGPQWDDDGNHGIDGNCVVSDGPSRVSHGGSGPVNVRSCCRNVVDPDDDNVSSVVRNVRDDDPDWQAWAWKDKHWPDKDKDWDADPDPPGIDIDIWTKIWIWTAIVPGPPDTDTLDIGGSVQAHYYGVVRGRHGPVVVNVQVVVRHDPD

Radius of gyration: 21.26 Å; chains: 1; bounding box: 55×36×72 Å

Secondary structure (DSSP, 8-state):
-BHHHHHHHHHHHHHHHHTTSPPPSS--TTS-S-GGG--SSGGGSPPP-HHHH-GGGG--S--B--GGGGGG-S--EEEEPSS-SS--EEEEE--B-TTT-SBTTEEE-TTS-EEETTGGG--HHHHSPPTTSHHHHHHHHHTTSSPPPPHHHHHHHHTTSPPP-TTBEEEEEEEEEEEEEEEE--SSTT--EEEEEEEEEEEEEETTEEEEEEEEEEE-TTT----GGGGTT-BHHHHHHHHHHT----